Protein AF-A0A7S2PDR5-F1 (afdb_monomer)

Structure (mmCIF, N/CA/C/O backbone):
data_AF-A0A7S2PDR5-F1
#
_entry.id   AF-A0A7S2PDR5-F1
#
loop_
_atom_site.group_PDB
_atom_site.id
_atom_site.type_symbol
_atom_site.label_atom_id
_atom_site.label_alt_id
_atom_site.label_comp_id
_atom_site.label_asym_id
_atom_site.label_entity_id
_atom_site.label_seq_id
_atom_site.pdbx_PDB_ins_code
_atom_site.Cartn_x
_atom_site.Cartn_y
_atom_site.Cartn_z
_atom_site.occupancy
_atom_site.B_iso_or_equiv
_atom_site.auth_seq_id
_atom_site.auth_comp_id
_atom_site.auth_asym_id
_atom_site.auth_atom_id
_atom_site.pdbx_PDB_model_num
ATOM 1 N N . MET A 1 1 ? -15.626 13.947 87.313 1.00 36.16 1 MET A N 1
ATOM 2 C CA . MET A 1 1 ? -14.599 14.107 86.261 1.00 36.16 1 MET A CA 1
ATOM 3 C C . MET A 1 1 ? -15.346 14.312 84.949 1.00 36.16 1 MET A C 1
ATOM 5 O O . MET A 1 1 ? -16.002 13.367 84.551 1.00 36.16 1 MET A O 1
ATOM 9 N N . GLY A 1 2 ? -15.453 15.450 84.263 1.00 37.81 2 GLY A N 1
ATOM 10 C CA . GLY A 1 2 ? -15.081 16.878 84.351 1.00 37.81 2 GLY A CA 1
ATOM 11 C C . GLY A 1 2 ? -15.895 17.546 83.204 1.00 37.81 2 GLY A C 1
ATOM 12 O O . GLY A 1 2 ? -16.016 16.919 82.158 1.00 37.81 2 GLY A O 1
ATOM 13 N N . TYR A 1 3 ? -16.760 18.555 83.413 1.00 26.39 3 TYR A N 1
ATOM 14 C CA . TYR A 1 3 ? -16.513 20.023 83.402 1.00 26.39 3 TYR A CA 1
ATOM 15 C C . TYR A 1 3 ? -15.563 20.442 82.250 1.00 26.39 3 TYR A C 1
ATOM 17 O O . TYR A 1 3 ? -14.488 19.867 82.165 1.00 26.39 3 TYR A O 1
ATOM 25 N N . GLU A 1 4 ? -15.854 21.336 81.290 1.00 32.03 4 GLU A N 1
ATOM 26 C CA . GLU A 1 4 ? -16.572 22.634 81.240 1.00 32.03 4 GLU A CA 1
ATOM 27 C C . GLU A 1 4 ? -17.119 22.894 79.802 1.00 32.03 4 GLU A C 1
ATOM 29 O O . GLU A 1 4 ? -16.580 22.356 78.842 1.00 32.03 4 GLU A O 1
ATOM 34 N N . MET A 1 5 ? -18.274 23.531 79.543 1.00 35.72 5 MET A N 1
ATOM 35 C CA . MET A 1 5 ? -18.656 24.957 79.673 1.00 35.72 5 MET A CA 1
ATOM 36 C C . MET A 1 5 ? -17.807 25.948 78.847 1.00 35.72 5 MET A C 1
ATOM 38 O O . MET A 1 5 ? -16.691 26.287 79.211 1.00 35.72 5 MET A O 1
ATOM 42 N N . GLY A 1 6 ? -18.410 26.500 77.787 1.00 31.53 6 GLY A N 1
ATOM 43 C CA . GLY A 1 6 ? -17.911 27.661 77.043 1.00 31.53 6 GLY A CA 1
ATOM 44 C C . GLY A 1 6 ? -19.052 28.333 76.277 1.00 31.53 6 GLY A C 1
ATOM 45 O O . GLY A 1 6 ? -19.484 27.854 75.236 1.00 31.53 6 GLY A O 1
ATOM 46 N N . ARG A 1 7 ? -19.595 29.402 76.862 1.00 32.47 7 ARG A N 1
ATOM 47 C CA . ARG A 1 7 ? -20.803 30.139 76.468 1.00 32.47 7 ARG A CA 1
ATOM 48 C C . ARG A 1 7 ? -20.444 31.403 75.659 1.00 32.47 7 ARG A C 1
ATOM 50 O O . ARG A 1 7 ? -19.487 32.073 76.014 1.00 32.47 7 ARG A O 1
ATOM 57 N N . VAL A 1 8 ? -21.358 31.779 74.751 1.00 33.91 8 VAL A N 1
ATOM 58 C CA . VAL A 1 8 ? -21.828 33.157 74.437 1.00 33.91 8 VAL A CA 1
ATOM 59 C C . VAL A 1 8 ? -20.951 34.096 73.589 1.00 33.91 8 VAL A C 1
ATOM 61 O O . VAL A 1 8 ? -19.834 34.420 73.959 1.00 33.91 8 VAL A O 1
ATOM 64 N N . CYS A 1 9 ? -21.574 34.616 72.516 1.00 29.88 9 CYS A N 1
ATOM 65 C CA . CYS A 1 9 ? -21.629 36.009 71.997 1.00 29.88 9 CYS A CA 1
ATOM 66 C C . CYS A 1 9 ? -21.768 35.906 70.470 1.00 29.88 9 CYS A C 1
ATOM 68 O O . CYS A 1 9 ? -20.995 35.197 69.848 1.00 29.88 9 CYS A O 1
ATOM 70 N N . GLY A 1 10 ? -22.707 36.502 69.745 1.00 29.92 10 GLY A N 1
ATOM 71 C CA . GLY A 1 10 ? -23.500 37.715 69.902 1.00 29.92 10 GLY A CA 1
ATOM 72 C C . GLY A 1 10 ? -23.780 38.177 68.461 1.00 29.92 10 GLY A C 1
ATOM 73 O O . GLY A 1 10 ? -22.858 38.221 67.652 1.00 29.92 10 GLY A O 1
ATOM 74 N N . GLN A 1 11 ? -25.034 38.444 68.093 1.00 37.34 11 GLN A N 1
ATOM 75 C CA . GLN A 1 11 ? -25.319 39.164 66.843 1.00 37.34 11 GLN A CA 1
ATOM 76 C C . GLN A 1 11 ? -24.932 40.640 67.010 1.00 37.34 11 GLN A C 1
ATOM 78 O O . GLN A 1 11 ? -25.021 41.171 68.120 1.00 37.34 11 GLN A O 1
ATOM 83 N N . PRO A 1 12 ? -24.629 41.335 65.903 1.00 36.34 12 PRO A N 1
ATOM 84 C CA . PRO A 1 12 ? -25.481 42.482 65.620 1.00 36.34 12 PRO A CA 1
ATOM 85 C C . PRO A 1 12 ? -25.908 42.618 64.151 1.00 36.34 12 PRO A C 1
ATOM 87 O O . PRO A 1 12 ? -25.221 42.241 63.207 1.00 36.34 12 PRO A O 1
ATOM 90 N N . TYR A 1 13 ? -27.097 43.206 64.042 1.00 27.83 13 TYR A N 1
ATOM 91 C CA . TYR A 1 13 ? -27.713 43.896 62.915 1.00 27.83 13 TYR A CA 1
ATOM 92 C C . TYR A 1 13 ? -26.760 44.856 62.180 1.00 27.83 13 TYR A C 1
ATOM 94 O O . TYR A 1 13 ? -25.979 45.534 62.841 1.00 27.83 13 TYR A O 1
ATOM 102 N N . ALA A 1 14 ? -26.949 45.035 60.864 1.00 31.34 14 ALA A N 1
ATOM 103 C CA . ALA A 1 14 ? -27.416 46.305 60.270 1.00 31.34 14 ALA A CA 1
ATOM 104 C C . ALA A 1 14 ? -27.169 46.387 58.745 1.00 31.34 14 ALA A C 1
ATOM 106 O O . ALA A 1 14 ? -26.034 46.308 58.299 1.00 31.34 14 ALA A O 1
ATOM 107 N N . ASN A 1 15 ? -28.271 46.607 58.009 1.00 28.03 15 ASN A N 1
ATOM 108 C CA . ASN A 1 15 ? -28.496 47.589 56.928 1.00 28.03 15 ASN A CA 1
ATOM 109 C C . ASN A 1 15 ? -27.482 47.665 55.762 1.00 28.03 15 ASN A C 1
ATOM 111 O O . ASN A 1 15 ? -26.307 47.925 55.952 1.00 28.03 15 ASN A O 1
ATOM 115 N N . GLN A 1 16 ? -27.917 47.525 54.507 1.00 30.73 16 GLN A N 1
ATOM 116 C CA . GLN A 1 16 ? -28.647 48.599 53.826 1.00 30.73 16 GLN A CA 1
ATOM 117 C C . GLN A 1 16 ? -29.625 48.064 52.762 1.00 30.73 16 GLN A C 1
ATOM 119 O O . GLN A 1 16 ? -29.315 47.162 51.989 1.00 30.73 16 GLN A O 1
ATOM 124 N N . LYS A 1 17 ? -30.810 48.672 52.754 1.00 28.00 17 LYS A N 1
ATOM 125 C CA . LYS A 1 17 ? -31.888 48.565 51.769 1.00 28.00 17 LYS A CA 1
ATOM 126 C C . LYS A 1 17 ? -31.485 49.065 50.374 1.00 28.00 17 LYS A C 1
ATOM 128 O O . LYS A 1 17 ? -30.607 49.910 50.264 1.00 28.00 17 LYS A O 1
ATOM 133 N N . GLU A 1 18 ? -32.282 48.630 49.395 1.00 34.12 18 GLU A N 1
ATOM 134 C CA . GLU A 1 18 ? -32.725 49.410 48.226 1.00 34.12 18 GLU A CA 1
ATOM 135 C C . GLU A 1 18 ? -31.626 49.995 47.329 1.00 34.12 18 GLU A C 1
ATOM 137 O O . GLU A 1 18 ? -31.124 51.091 47.558 1.00 34.12 18 GLU A O 1
ATOM 142 N N . GLN A 1 19 ? -31.384 49.325 46.201 1.00 30.94 19 GLN A N 1
ATOM 143 C CA . GLN A 1 19 ? -31.315 50.040 44.933 1.00 30.94 19 GLN A CA 1
ATOM 144 C C . GLN A 1 19 ? -31.904 49.171 43.826 1.00 30.94 19 GLN A C 1
ATOM 146 O O . GLN A 1 19 ? -31.362 48.137 43.437 1.00 30.94 19 GLN A O 1
ATOM 151 N N . ASP A 1 20 ? -33.082 49.605 43.400 1.00 26.58 20 ASP A N 1
ATOM 152 C CA . ASP A 1 20 ? -33.725 49.218 42.167 1.00 26.58 20 ASP A CA 1
ATOM 153 C C . ASP A 1 20 ? -32.814 49.450 40.957 1.00 26.58 20 ASP A C 1
ATOM 155 O O . ASP A 1 20 ? -32.010 50.381 40.921 1.00 26.58 20 ASP A O 1
ATOM 159 N N . ALA A 1 21 ? -33.124 48.661 39.932 1.00 32.19 21 ALA A N 1
ATOM 160 C CA . ALA A 1 21 ? -33.037 49.010 38.523 1.00 32.19 21 ALA A CA 1
ATOM 161 C C . ALA A 1 21 ? -31.670 48.970 37.819 1.00 32.19 21 ALA A C 1
ATOM 163 O O . ALA A 1 21 ? -30.622 49.371 38.307 1.00 32.19 21 ALA A O 1
ATOM 164 N N . GLU A 1 22 ? -31.794 48.554 36.559 1.00 31.27 22 GLU A N 1
ATOM 165 C CA . GLU A 1 22 ? -30.906 48.888 35.455 1.00 31.27 22 GLU A CA 1
ATOM 166 C C . GLU A 1 22 ? -29.563 48.146 35.366 1.00 31.27 22 GLU A C 1
ATOM 168 O O . GLU A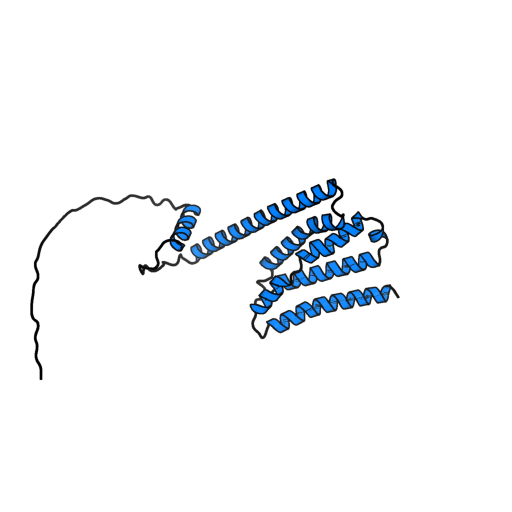 1 22 ? -28.501 48.654 35.704 1.00 31.27 22 GLU A O 1
ATOM 173 N N . ALA A 1 23 ? -29.599 46.956 34.763 1.00 30.73 23 ALA A N 1
ATOM 174 C CA . ALA A 1 23 ? -28.836 46.714 33.534 1.00 30.73 23 ALA A CA 1
ATOM 175 C C . ALA A 1 23 ? -29.153 45.314 33.003 1.00 30.73 23 ALA A C 1
ATOM 177 O O . ALA A 1 23 ? -28.460 44.339 33.281 1.00 30.73 23 ALA A O 1
ATOM 178 N N . ALA A 1 24 ? -30.188 45.216 32.171 1.00 37.78 24 ALA A N 1
ATOM 179 C CA . ALA A 1 24 ? -30.130 44.248 31.092 1.00 37.78 24 ALA A CA 1
ATOM 180 C C . ALA A 1 24 ? -28.989 44.673 30.151 1.00 37.78 24 ALA A C 1
ATOM 182 O O . ALA A 1 24 ? -29.081 45.757 29.572 1.00 37.78 24 ALA A O 1
ATOM 183 N N . PRO A 1 25 ? -27.953 43.855 29.897 1.00 36.72 25 PRO A N 1
ATOM 184 C CA . PRO A 1 25 ? -27.262 43.948 28.638 1.00 36.72 25 PRO A CA 1
ATOM 185 C C . PRO A 1 25 ? -28.077 43.131 27.641 1.00 36.72 25 PRO A C 1
ATOM 187 O O . PRO A 1 25 ? -28.050 41.899 27.603 1.00 36.72 25 PRO A O 1
ATOM 190 N N . LEU A 1 26 ? -28.823 43.870 26.827 1.00 36.75 26 LEU A N 1
ATOM 191 C CA . LEU A 1 26 ? -29.213 43.491 25.479 1.00 36.75 26 LEU A CA 1
ATOM 192 C C . LEU A 1 26 ? -27.960 43.042 24.708 1.00 36.75 26 LEU A C 1
ATOM 194 O O . LEU A 1 26 ? -27.339 43.825 23.998 1.00 36.75 26 LEU A O 1
ATOM 198 N N . VAL A 1 27 ? -27.580 41.773 24.827 1.00 36.22 27 VAL A N 1
ATOM 199 C CA . VAL A 1 27 ? -26.731 41.120 23.831 1.00 36.22 27 VAL A CA 1
ATOM 200 C C . VAL A 1 27 ? -27.667 40.264 23.004 1.00 36.22 27 VAL A C 1
ATOM 202 O O . VAL A 1 27 ? -28.215 39.266 23.469 1.00 36.22 27 VAL A O 1
ATOM 205 N N . GLY A 1 28 ? -27.945 40.752 21.796 1.00 33.44 28 GLY A N 1
ATOM 206 C CA . GLY A 1 28 ? -28.910 40.162 20.886 1.00 33.44 28 GLY A CA 1
ATOM 207 C C . GLY A 1 28 ? -28.707 38.659 20.716 1.00 33.44 28 GLY A C 1
ATOM 208 O O . GLY A 1 28 ? -27.587 38.149 20.753 1.00 33.44 28 GLY A O 1
ATOM 209 N N . LYS A 1 29 ? -29.814 37.955 20.458 1.00 37.12 29 LYS A N 1
ATOM 210 C CA . LYS A 1 29 ? -29.835 36.600 19.891 1.00 37.12 29 LYS A CA 1
ATOM 211 C C . LYS A 1 29 ? -29.217 36.607 18.484 1.00 37.12 29 LYS A C 1
ATOM 213 O O . LYS A 1 29 ? -29.874 36.274 17.502 1.00 37.12 29 LYS A O 1
ATOM 218 N N . ALA A 1 30 ? -27.954 36.986 18.352 1.00 41.28 30 ALA A N 1
ATOM 219 C CA . ALA A 1 30 ? -27.159 36.574 17.220 1.00 41.28 30 ALA A CA 1
ATOM 220 C C . ALA A 1 30 ? -26.881 35.093 17.450 1.00 41.28 30 ALA A C 1
ATOM 222 O O . ALA A 1 30 ? -26.236 34.729 18.431 1.00 41.28 30 ALA A O 1
ATOM 223 N N . ARG A 1 31 ? -27.411 34.227 16.578 1.00 42.59 31 ARG A N 1
ATOM 224 C CA . ARG A 1 31 ? -26.938 32.843 16.499 1.00 42.59 31 ARG A CA 1
ATOM 225 C C . ARG A 1 31 ? -25.418 32.935 16.332 1.00 42.59 31 ARG A C 1
ATOM 227 O O . ARG A 1 31 ? -24.986 33.462 15.306 1.00 42.59 31 ARG A O 1
ATOM 234 N N . PRO A 1 32 ? -24.608 32.516 17.315 1.00 43.88 32 PRO A N 1
ATOM 235 C CA . PRO A 1 32 ? -23.169 32.546 17.138 1.00 43.88 32 PRO A CA 1
ATOM 236 C C . PRO A 1 32 ? -22.841 31.673 15.926 1.00 43.88 32 PRO A C 1
ATOM 238 O O . PRO A 1 32 ? -23.363 30.564 15.790 1.00 43.88 32 PRO A O 1
ATOM 241 N N . ASN A 1 33 ? -22.022 32.192 15.013 1.00 51.31 33 ASN A N 1
ATOM 242 C CA . ASN A 1 33 ? -21.561 31.416 13.869 1.00 51.31 33 ASN A CA 1
ATOM 243 C C . ASN A 1 33 ? -20.849 30.149 14.368 1.00 51.31 33 ASN A C 1
ATOM 245 O O . ASN A 1 33 ? -20.253 30.159 15.446 1.00 51.31 33 ASN A O 1
ATOM 249 N N . LEU A 1 34 ? -20.884 29.063 13.583 1.00 51.53 34 LEU A N 1
ATOM 250 C CA . LEU A 1 34 ? -20.283 27.773 13.964 1.00 51.53 34 LEU A CA 1
ATOM 251 C C . LEU A 1 34 ? -18.840 27.916 14.476 1.00 51.53 34 LEU A C 1
ATOM 253 O O . LEU A 1 34 ? -18.479 27.271 15.455 1.00 51.53 34 LEU A O 1
ATOM 257 N N . ARG A 1 35 ? -18.055 28.827 13.883 1.00 45.88 35 ARG A N 1
ATOM 258 C CA . ARG A 1 35 ? -16.701 29.163 14.349 1.00 45.88 35 ARG A CA 1
ATOM 259 C C . ARG A 1 35 ? -16.665 29.689 15.780 1.00 45.88 35 ARG A C 1
ATOM 261 O O . ARG A 1 35 ? -15.796 29.305 16.546 1.00 45.88 35 ARG A O 1
ATOM 268 N N . THR A 1 36 ? -17.594 30.560 16.157 1.00 49.53 36 THR A N 1
ATOM 269 C CA . THR A 1 36 ? -17.630 31.167 17.492 1.00 49.53 36 THR A CA 1
ATOM 270 C C . THR A 1 36 ? -17.998 30.131 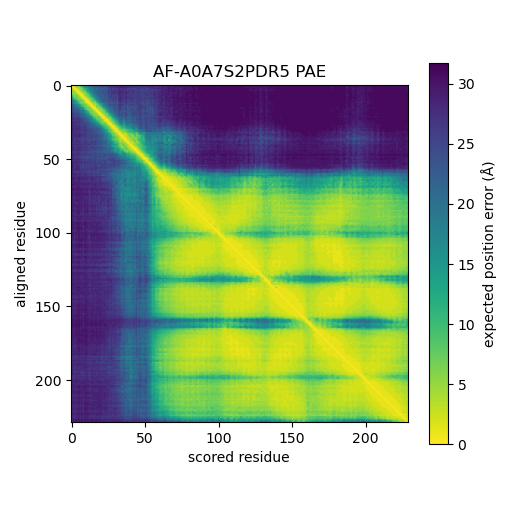18.554 1.00 49.53 36 THR A C 1
ATOM 272 O O . THR A 1 36 ? -17.408 30.128 19.628 1.00 49.53 36 THR A O 1
ATOM 275 N N . GLN A 1 37 ? -18.904 29.198 18.239 1.00 52.41 37 GLN A N 1
ATOM 276 C CA . GLN A 1 37 ? -19.218 28.066 19.121 1.00 52.41 37 GLN A CA 1
ATOM 277 C C . GLN A 1 37 ? -18.048 27.077 19.241 1.00 52.41 37 GLN A C 1
ATOM 279 O O . GLN A 1 37 ? -17.749 26.623 20.343 1.00 52.41 37 GLN A O 1
ATOM 284 N N . GLN A 1 38 ? -17.345 26.798 18.137 1.00 53.16 38 GLN A N 1
ATOM 285 C CA . GLN A 1 38 ? -16.126 25.980 18.134 1.00 53.16 38 GLN A CA 1
ATOM 286 C C . GLN A 1 38 ? -15.026 26.588 19.018 1.00 53.16 38 GLN A C 1
ATOM 288 O O . GLN A 1 38 ? -14.424 25.878 19.817 1.00 53.16 38 GLN A O 1
ATOM 293 N N . THR A 1 39 ? -14.793 27.901 18.932 1.00 44.50 39 THR A N 1
ATOM 294 C CA . THR A 1 39 ? -13.748 28.575 19.719 1.00 44.50 39 THR A CA 1
ATOM 295 C C . THR A 1 39 ? -14.077 28.630 21.212 1.00 44.50 39 THR A C 1
ATOM 297 O O . THR A 1 39 ? -13.176 28.471 22.031 1.00 44.50 39 THR A O 1
ATOM 300 N N . VAL A 1 40 ? -15.345 28.832 21.588 1.00 51.50 40 VAL A N 1
ATOM 301 C CA . VAL A 1 40 ? -15.753 28.912 23.004 1.00 51.50 40 VAL A CA 1
ATOM 302 C C . VAL A 1 40 ? -15.631 27.555 23.705 1.00 51.50 40 VAL A C 1
ATOM 304 O O . VAL A 1 40 ? -15.170 27.519 24.845 1.00 51.50 40 VAL A O 1
ATOM 307 N N . LEU A 1 41 ? -15.957 26.449 23.023 1.00 50.75 41 LEU A N 1
ATOM 308 C CA . LEU A 1 41 ? -15.836 25.096 23.583 1.00 50.75 41 LEU A CA 1
ATOM 309 C C . LEU A 1 41 ? -14.367 24.657 23.739 1.00 50.75 41 LEU A C 1
ATOM 311 O O . LEU A 1 41 ? -13.996 24.052 24.738 1.00 50.75 41 LEU A O 1
ATOM 315 N N . VAL A 1 42 ? -13.503 25.001 22.776 1.00 50.09 42 VAL A N 1
ATOM 316 C CA . VAL A 1 42 ? -12.067 24.676 22.862 1.00 50.09 42 VAL A CA 1
ATOM 317 C C . VAL A 1 42 ? -11.383 25.467 23.980 1.00 50.09 42 VAL A C 1
ATOM 319 O O . VAL A 1 42 ? -10.541 24.911 24.674 1.00 50.09 42 VAL A O 1
ATOM 322 N N . ARG A 1 43 ? -11.768 26.733 24.207 1.00 40.94 43 ARG A N 1
ATOM 323 C CA . ARG A 1 43 ? -11.221 27.554 25.305 1.00 40.94 43 ARG A CA 1
ATOM 324 C C . ARG A 1 43 ? -11.658 27.085 26.693 1.00 40.94 43 ARG A C 1
ATOM 326 O O . ARG A 1 43 ? -10.901 27.229 27.643 1.00 40.94 43 ARG A O 1
ATOM 333 N N . THR A 1 44 ? -12.856 26.517 26.820 1.00 43.16 44 THR A N 1
ATOM 334 C CA . THR A 1 44 ? -13.345 25.992 28.107 1.00 43.16 44 THR A CA 1
ATOM 335 C C . THR A 1 4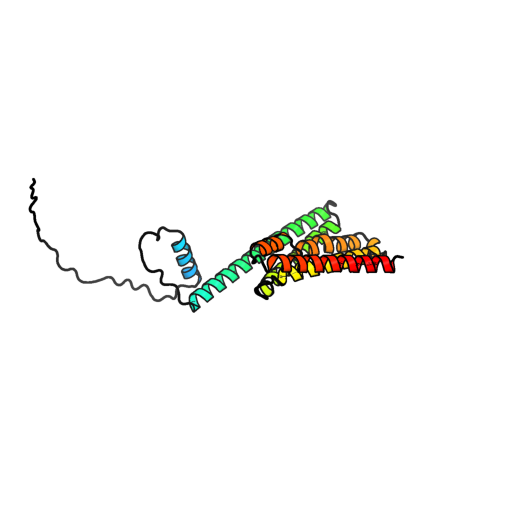4 ? -12.679 24.678 28.510 1.00 43.16 44 THR A C 1
ATOM 337 O O . THR A 1 44 ? -12.657 24.368 29.695 1.00 43.16 44 THR A O 1
ATOM 340 N N . MET A 1 45 ? -12.081 23.940 27.567 1.00 45.97 45 MET A N 1
ATOM 341 C CA . MET A 1 45 ? -11.284 22.748 27.884 1.00 45.97 45 MET A CA 1
ATOM 342 C C . MET A 1 45 ? -9.870 23.067 28.398 1.00 45.97 45 MET A C 1
ATOM 344 O O . MET A 1 45 ? -9.247 22.191 28.993 1.00 45.97 45 MET A O 1
ATOM 348 N N . THR A 1 46 ? -9.348 24.282 28.182 1.00 42.38 46 THR A N 1
ATOM 349 C CA . THR A 1 46 ? -7.966 24.651 28.552 1.00 42.38 46 THR A CA 1
ATOM 350 C C . THR A 1 46 ? -7.841 25.577 29.761 1.00 42.38 46 THR A C 1
ATOM 352 O O . THR A 1 46 ? -6.782 25.570 30.381 1.00 42.38 46 THR A O 1
ATOM 355 N N . ASP A 1 47 ? -8.884 26.321 30.144 1.00 37.44 47 ASP A N 1
ATOM 356 C CA . ASP A 1 47 ? -8.834 27.242 31.289 1.00 37.44 47 ASP A CA 1
ATOM 357 C C . ASP A 1 47 ? -9.720 26.773 32.461 1.00 37.44 47 ASP A C 1
ATOM 359 O O . ASP A 1 47 ? -10.946 26.828 32.406 1.00 37.44 47 ASP A O 1
ATOM 363 N N . CYS A 1 48 ? -9.063 26.329 33.539 1.00 42.81 48 CYS A N 1
ATOM 364 C CA . CYS A 1 48 ? -9.425 26.496 34.958 1.00 42.81 48 CYS A CA 1
ATOM 365 C C . CYS A 1 48 ? -10.874 26.261 35.449 1.00 42.81 48 CYS A C 1
ATOM 367 O O . CYS A 1 48 ? -11.207 26.706 36.546 1.00 42.81 48 CYS A O 1
ATOM 369 N N . ASN A 1 49 ? -11.728 25.523 34.740 1.00 45.41 49 ASN A N 1
ATOM 370 C CA . ASN A 1 49 ? -13.112 25.272 35.181 1.00 45.41 49 ASN A CA 1
ATOM 371 C C . ASN A 1 49 ? -13.309 24.031 36.075 1.00 45.41 49 ASN A C 1
ATOM 373 O O . ASN A 1 49 ? -14.439 23.691 36.413 1.00 45.41 49 ASN A O 1
ATOM 377 N N . TYR A 1 50 ? -12.236 23.384 36.539 1.00 42.81 50 TYR A N 1
ATOM 378 C CA . TYR A 1 50 ? -12.324 22.173 37.372 1.00 42.81 50 TYR A CA 1
ATOM 379 C C . TYR A 1 50 ? -12.825 22.388 38.819 1.00 42.81 50 TYR A C 1
ATOM 381 O O . TYR A 1 50 ? -12.984 21.410 39.543 1.00 42.81 50 TYR A O 1
ATOM 389 N N . MET A 1 51 ? -13.079 23.627 39.267 1.00 43.56 51 MET A N 1
ATOM 390 C CA . MET A 1 51 ? -13.349 23.923 40.689 1.00 43.56 51 MET A CA 1
ATOM 391 C C . MET A 1 51 ? -14.750 24.465 41.012 1.00 43.56 51 MET A C 1
ATOM 393 O O . MET A 1 51 ? -15.010 24.777 42.171 1.00 43.56 51 MET A O 1
ATOM 397 N N . HIS A 1 52 ? -15.673 24.581 40.055 1.00 44.25 52 HIS A N 1
ATOM 398 C CA . HIS A 1 52 ? -17.081 24.887 40.348 1.00 44.25 52 HIS A CA 1
ATOM 399 C C . HIS A 1 52 ? -17.971 23.851 39.665 1.00 44.25 52 HIS A C 1
ATOM 401 O O . HIS A 1 52 ? -17.972 23.746 38.443 1.00 44.25 52 HIS A O 1
ATOM 407 N N . GLY A 1 53 ? -18.711 23.082 40.471 1.00 42.28 53 GLY A N 1
ATOM 408 C CA . GLY A 1 53 ? -19.625 22.016 40.051 1.00 42.28 53 GLY A CA 1
ATOM 409 C C . GLY A 1 53 ? -20.858 22.517 39.297 1.00 42.28 53 GLY A C 1
ATOM 410 O O . GLY A 1 53 ? -21.987 22.270 39.711 1.00 42.28 53 GLY A O 1
ATOM 411 N N . ASN A 1 54 ? -20.647 23.209 38.183 1.00 42.25 54 ASN A N 1
ATOM 412 C CA . ASN A 1 54 ? -21.689 23.497 37.218 1.00 42.25 54 ASN A CA 1
ATOM 413 C C . ASN A 1 54 ? -21.861 22.246 36.361 1.00 42.25 54 ASN A C 1
ATOM 415 O O . ASN A 1 54 ? -20.926 21.837 35.677 1.00 42.25 54 ASN A O 1
ATOM 419 N N . GLN A 1 55 ? -23.042 21.628 36.433 1.00 47.31 55 GLN A N 1
ATOM 420 C CA . GLN A 1 55 ? -23.420 20.538 35.540 1.00 47.31 55 GLN A CA 1
ATOM 421 C C . GLN A 1 55 ? -23.109 20.946 34.099 1.00 47.31 55 GLN A C 1
ATOM 423 O O . GLN A 1 55 ? -23.683 21.903 33.578 1.00 47.31 55 GLN A O 1
ATOM 428 N N . GLU A 1 56 ? -22.182 20.223 33.478 1.00 51.81 56 GLU A N 1
ATOM 429 C CA . GLU A 1 56 ? -21.917 20.301 32.052 1.00 51.81 56 GLU A CA 1
ATOM 430 C C . GLU A 1 56 ? -23.221 19.904 31.360 1.00 51.81 56 GLU A C 1
ATOM 432 O O . GLU A 1 56 ? -23.628 18.742 31.372 1.00 51.81 56 GLU A O 1
ATOM 437 N N . LEU A 1 57 ? -23.971 20.904 30.889 1.00 58.41 57 LEU A N 1
ATOM 438 C CA . LEU A 1 57 ? -25.206 20.680 30.159 1.00 58.41 57 LEU A CA 1
ATOM 439 C C . LEU A 1 57 ? -24.800 20.063 28.821 1.00 58.41 57 LEU A C 1
ATOM 441 O O . LEU A 1 57 ? -24.528 20.783 27.859 1.00 58.41 57 LEU A O 1
ATOM 445 N N . ASP A 1 58 ? -24.694 18.733 28.806 1.00 60.97 58 ASP A N 1
ATOM 446 C CA . ASP A 1 58 ? -24.337 17.955 27.630 1.00 60.97 58 ASP A CA 1
ATOM 447 C C . ASP A 1 58 ? -25.187 18.454 26.451 1.00 60.97 58 ASP A C 1
ATOM 449 O O . ASP A 1 58 ? -26.426 18.437 26.523 1.00 60.97 58 ASP A O 1
ATOM 453 N N . PRO A 1 59 ? -24.565 18.960 25.369 1.00 67.94 59 PRO A N 1
ATOM 454 C CA . PRO A 1 59 ? -25.314 19.499 24.253 1.00 67.94 59 PRO A CA 1
ATOM 455 C C . PRO A 1 59 ? -26.227 18.403 23.693 1.00 67.94 59 PRO A C 1
ATOM 457 O O . PRO A 1 59 ? -25.818 17.238 23.615 1.00 67.94 59 PRO A O 1
ATOM 460 N N . PRO A 1 60 ? -27.453 18.746 23.254 1.00 77.06 60 PRO A N 1
ATOM 461 C CA . PRO A 1 60 ? -28.405 17.756 22.773 1.00 77.06 60 PRO A CA 1
ATOM 462 C C . PRO A 1 60 ? -27.763 16.861 21.696 1.00 77.06 60 PRO A C 1
ATOM 464 O O . PRO A 1 60 ? -26.949 17.338 20.896 1.00 77.06 60 PRO A O 1
ATOM 467 N N . PRO A 1 61 ? -28.119 15.564 21.622 1.00 77.50 61 PRO A N 1
ATOM 468 C CA . PRO A 1 61 ? -27.399 14.565 20.822 1.00 77.50 61 PRO A CA 1
ATOM 469 C C . PRO A 1 61 ? -27.344 14.884 19.318 1.00 77.50 61 PRO A C 1
ATOM 471 O O . PRO A 1 61 ? -26.484 14.364 18.603 1.00 77.50 61 PRO A O 1
ATOM 474 N N . SER A 1 62 ? -28.241 15.741 18.824 1.00 79.06 62 SER A N 1
ATOM 475 C CA . SER A 1 62 ? -28.228 16.285 17.461 1.00 79.06 62 SER A CA 1
ATOM 476 C C . SER A 1 62 ? -27.130 17.335 17.246 1.00 79.06 62 SER A C 1
ATOM 478 O O . SER A 1 62 ? -26.486 17.339 16.198 1.00 79.06 62 SER A O 1
ATOM 480 N N . VAL A 1 63 ? -26.876 18.190 18.238 1.00 79.19 63 VAL A N 1
ATOM 481 C CA . VAL A 1 63 ? -25.811 19.203 18.228 1.00 79.19 63 VAL A CA 1
ATOM 482 C C . VAL A 1 63 ? -24.454 18.533 18.426 1.00 79.19 63 VAL A C 1
ATOM 484 O O . VAL A 1 63 ? -23.545 18.788 17.639 1.00 79.19 63 VAL A O 1
ATOM 487 N N . ARG A 1 64 ? -24.339 17.585 19.368 1.00 78.56 64 ARG A N 1
ATOM 488 C CA . ARG A 1 64 ? -23.117 16.786 19.571 1.00 78.56 64 ARG A CA 1
ATOM 489 C C . ARG A 1 64 ? -22.702 16.033 18.304 1.00 78.56 64 ARG A C 1
ATOM 491 O O . ARG A 1 64 ? -21.543 16.104 17.911 1.00 78.56 64 ARG A O 1
ATOM 498 N N . ARG A 1 65 ? -23.640 15.371 17.610 1.00 81.06 65 ARG A N 1
ATOM 499 C CA . ARG A 1 65 ? -23.349 14.681 16.337 1.00 81.06 65 ARG A CA 1
ATOM 500 C C . ARG A 1 65 ? -22.864 15.624 15.240 1.00 81.06 65 ARG A C 1
ATOM 502 O O . ARG A 1 65 ? -21.931 15.274 14.529 1.00 81.06 65 ARG A O 1
ATOM 509 N N . ARG A 1 66 ? -23.462 16.811 15.108 1.00 80.94 66 ARG A N 1
ATOM 510 C CA . ARG A 1 66 ? -23.042 17.811 14.110 1.00 80.94 66 ARG A CA 1
ATOM 511 C C . ARG A 1 66 ? -21.667 18.399 14.423 1.00 80.94 66 ARG A C 1
ATOM 513 O O . ARG A 1 66 ? -20.873 18.578 13.508 1.00 80.94 66 ARG A O 1
ATOM 520 N N . LEU A 1 67 ? -21.377 18.651 15.700 1.00 76.38 67 LEU A N 1
ATOM 521 C CA . LEU A 1 67 ? -20.060 19.106 16.148 1.00 76.38 67 LEU A CA 1
ATOM 522 C C . LEU A 1 67 ? -18.987 18.046 15.877 1.00 76.38 67 LEU A C 1
ATOM 524 O O . LEU A 1 67 ? -17.975 18.362 15.261 1.00 76.38 67 LEU A O 1
ATOM 528 N N . LEU A 1 68 ? -19.236 16.788 16.256 1.00 79.06 68 LEU A N 1
ATOM 529 C CA . LEU A 1 68 ? -18.318 15.678 15.986 1.00 79.06 68 LEU A CA 1
ATOM 530 C C . LEU A 1 68 ? -18.110 15.463 14.483 1.00 79.06 68 LEU A C 1
ATOM 532 O O . LEU A 1 68 ? -16.972 15.315 14.054 1.00 79.06 68 LEU A O 1
ATOM 536 N N . ALA A 1 69 ? -19.176 15.509 13.677 1.00 80.50 69 ALA A N 1
ATOM 537 C CA . ALA A 1 69 ? -19.074 15.384 12.224 1.00 80.50 69 ALA A CA 1
ATOM 538 C C . ALA A 1 69 ? -18.200 16.491 11.614 1.00 80.50 69 ALA A C 1
ATOM 540 O O . ALA A 1 69 ? -17.301 16.190 10.836 1.00 80.50 69 ALA A O 1
ATOM 541 N N . GLY A 1 70 ? -18.395 17.749 12.026 1.00 79.94 70 GLY A N 1
ATOM 542 C CA . GLY A 1 70 ? -17.580 18.867 11.543 1.00 79.94 70 GLY A CA 1
ATOM 543 C C . GLY A 1 70 ? -16.120 18.806 12.003 1.00 79.94 70 GLY A C 1
ATOM 544 O O . GLY A 1 70 ? -15.220 19.172 11.252 1.00 79.94 70 GLY A O 1
ATOM 545 N N . VAL A 1 71 ? -15.852 18.319 13.220 1.00 82.00 71 VAL A N 1
ATOM 546 C CA . VAL A 1 71 ? -14.476 18.097 13.700 1.00 82.00 71 VAL A CA 1
ATOM 547 C C . VAL A 1 71 ? -13.793 16.991 12.896 1.00 82.00 71 VAL A C 1
ATOM 549 O O . VAL A 1 71 ? -12.665 17.183 12.452 1.00 82.00 71 VAL A O 1
ATOM 552 N N . VAL A 1 72 ? -14.475 15.866 12.660 1.00 82.50 72 VAL A N 1
ATOM 553 C CA . VAL A 1 72 ? -13.948 14.758 11.848 1.00 82.50 72 VAL A CA 1
ATOM 554 C C . VAL A 1 72 ? -13.668 15.216 10.419 1.00 82.50 72 VAL A C 1
ATOM 556 O O . VAL A 1 72 ? -12.583 14.957 9.908 1.00 82.50 72 VAL A O 1
ATOM 559 N N . GLU A 1 73 ? -14.590 15.950 9.797 1.00 87.44 73 GLU A N 1
ATOM 560 C CA . GLU A 1 73 ? -14.407 16.493 8.449 1.00 87.44 73 GLU A CA 1
ATOM 561 C C . GLU A 1 73 ? -13.181 17.413 8.373 1.00 87.44 73 GLU A C 1
ATOM 563 O O . GLU A 1 73 ? -12.321 17.224 7.513 1.00 87.44 73 GLU A O 1
ATOM 568 N N . ASN A 1 74 ? -13.024 18.333 9.330 1.00 86.12 74 ASN A N 1
ATOM 569 C CA . ASN A 1 74 ? -11.855 19.211 9.392 1.00 86.12 74 ASN A CA 1
ATOM 570 C C . ASN A 1 74 ? -10.545 18.429 9.569 1.00 86.12 74 ASN A C 1
ATOM 572 O O . ASN A 1 74 ? -9.552 18.745 8.917 1.00 86.12 74 ASN A O 1
ATOM 576 N N . ILE A 1 75 ? -10.528 17.399 10.420 1.00 86.88 75 ILE A N 1
ATOM 577 C CA . ILE A 1 75 ? -9.343 16.555 10.628 1.00 86.88 75 ILE A CA 1
ATOM 578 C C . ILE A 1 75 ? -8.967 15.827 9.331 1.00 86.88 75 ILE A C 1
ATOM 580 O O . ILE A 1 75 ? -7.797 15.833 8.950 1.00 86.88 75 ILE A O 1
ATOM 584 N N . VAL A 1 76 ? -9.945 15.244 8.631 1.00 88.06 76 VAL A N 1
ATOM 585 C CA . VAL A 1 76 ? -9.725 14.544 7.356 1.00 88.06 76 VAL A CA 1
ATOM 586 C C . VAL A 1 76 ? -9.171 15.503 6.300 1.00 88.06 76 VAL A C 1
ATOM 588 O O . VAL A 1 76 ? -8.176 15.189 5.649 1.00 88.06 76 VAL A O 1
ATOM 591 N N . VAL A 1 77 ? -9.754 16.697 6.164 1.00 88.69 77 VAL A N 1
ATOM 592 C CA . VAL A 1 77 ? -9.289 17.709 5.201 1.00 88.69 77 VAL A CA 1
ATOM 593 C C . VAL A 1 77 ? -7.848 18.133 5.492 1.00 88.69 77 VAL A C 1
ATOM 595 O O . VAL A 1 77 ? -7.034 18.199 4.571 1.00 88.69 77 VAL A O 1
ATOM 598 N N . MET A 1 78 ? -7.496 18.361 6.761 1.00 88.88 78 MET A N 1
ATOM 599 C CA . MET A 1 78 ? -6.130 18.732 7.149 1.00 88.88 78 MET A CA 1
ATOM 600 C C . MET A 1 78 ? -5.122 17.609 6.869 1.00 88.88 78 MET A C 1
ATOM 602 O O . MET A 1 78 ? -4.025 17.881 6.382 1.00 88.88 78 MET A O 1
ATOM 606 N N . GLN A 1 79 ? -5.493 16.349 7.115 1.00 90.25 79 GLN A N 1
ATOM 607 C CA . GLN A 1 79 ? -4.653 15.188 6.794 1.00 90.25 79 GLN A CA 1
ATOM 608 C C . GLN A 1 79 ? -4.410 15.062 5.286 1.00 90.25 79 GLN A C 1
ATOM 610 O O . GLN A 1 79 ? -3.268 14.872 4.867 1.00 90.25 79 GLN A O 1
ATOM 615 N N . LEU A 1 80 ? -5.456 15.211 4.467 1.00 91.62 80 LEU A N 1
ATOM 616 C CA . LEU A 1 80 ? -5.345 15.152 3.008 1.00 91.62 80 LEU A CA 1
ATOM 617 C C . LEU A 1 80 ? -4.508 16.310 2.450 1.00 91.62 80 LEU A C 1
ATOM 619 O O . LEU A 1 80 ? -3.689 16.093 1.558 1.00 91.62 80 LEU A O 1
ATOM 623 N N . ALA A 1 81 ? -4.658 17.519 2.998 1.00 92.38 81 ALA A N 1
ATOM 624 C CA . ALA A 1 81 ? -3.859 18.676 2.603 1.00 92.38 81 ALA A CA 1
ATOM 625 C C . ALA A 1 81 ? -2.369 18.486 2.937 1.00 92.38 81 ALA A C 1
ATOM 627 O O . ALA A 1 81 ? -1.513 18.700 2.078 1.00 92.38 81 ALA A O 1
ATOM 628 N N . ALA A 1 82 ? -2.051 18.030 4.154 1.00 93.31 82 ALA A N 1
ATOM 629 C CA . ALA A 1 82 ? -0.676 17.733 4.557 1.00 93.31 82 ALA A CA 1
ATOM 630 C C . ALA A 1 82 ? -0.063 16.622 3.691 1.00 93.31 82 ALA A C 1
ATOM 632 O O . ALA A 1 82 ? 1.068 16.740 3.223 1.00 93.31 82 ALA A O 1
ATOM 633 N N . PHE A 1 83 ? -0.835 15.572 3.413 1.00 93.50 83 PHE A N 1
ATOM 634 C CA . PHE A 1 83 ? -0.419 14.486 2.539 1.00 93.50 83 PHE A CA 1
ATOM 635 C C . PHE A 1 83 ? -0.117 14.967 1.114 1.00 93.50 83 PHE A C 1
ATOM 637 O O . PHE A 1 83 ? 0.925 14.611 0.560 1.00 93.50 83 PHE A O 1
ATOM 644 N N . ALA A 1 84 ? -0.978 15.807 0.533 1.00 93.12 84 ALA A N 1
ATOM 645 C CA . ALA A 1 84 ? -0.773 16.393 -0.791 1.00 93.12 84 ALA A CA 1
ATOM 646 C C . ALA A 1 84 ? 0.482 17.283 -0.834 1.00 93.12 84 ALA A C 1
ATOM 648 O O . ALA A 1 84 ? 1.276 17.199 -1.771 1.00 93.12 84 ALA A O 1
ATOM 649 N N . LEU A 1 85 ? 0.714 18.091 0.203 1.00 95.44 85 LEU A N 1
ATOM 650 C CA . LEU A 1 85 ? 1.912 18.926 0.302 1.00 95.44 85 LEU A CA 1
ATOM 651 C C . LEU A 1 85 ? 3.196 18.086 0.409 1.00 95.44 85 LEU A C 1
ATOM 653 O O . LEU A 1 85 ? 4.169 18.343 -0.295 1.00 95.44 85 LEU A O 1
ATOM 657 N N . CYS A 1 86 ? 3.207 17.051 1.250 1.00 94.81 86 CYS A N 1
ATOM 658 C CA . CYS A 1 86 ? 4.372 16.177 1.385 1.00 94.81 86 CYS A CA 1
ATOM 659 C C . CYS A 1 86 ? 4.643 15.385 0.101 1.00 94.81 86 CYS A C 1
ATOM 661 O O . CYS A 1 86 ? 5.784 15.312 -0.348 1.00 94.81 86 CYS A O 1
ATOM 663 N N . SER A 1 87 ? 3.609 14.813 -0.516 1.00 93.44 87 SER A N 1
ATOM 664 C CA . SER A 1 87 ? 3.762 14.033 -1.750 1.00 93.44 87 SER A CA 1
ATOM 665 C C . SER A 1 87 ? 4.234 14.894 -2.925 1.00 93.44 87 SER A C 1
ATOM 667 O O . SER A 1 87 ? 5.136 14.477 -3.656 1.00 93.44 87 SER A O 1
ATOM 669 N N . THR A 1 88 ? 3.725 16.121 -3.069 1.00 92.69 88 THR A N 1
ATOM 670 C CA . THR A 1 88 ? 4.231 17.077 -4.071 1.00 92.69 88 THR A CA 1
ATOM 671 C C . THR A 1 88 ? 5.685 17.467 -3.810 1.00 92.69 88 THR A C 1
ATOM 673 O O . THR A 1 88 ? 6.496 17.405 -4.733 1.00 92.69 88 THR A O 1
ATOM 676 N N . ALA A 1 89 ? 6.057 17.775 -2.565 1.00 95.25 89 ALA A N 1
ATOM 677 C CA . ALA A 1 89 ? 7.436 18.110 -2.206 1.00 95.25 89 ALA A CA 1
ATOM 678 C C . ALA A 1 89 ? 8.423 16.968 -2.512 1.00 95.25 89 ALA A C 1
ATOM 680 O O . ALA A 1 89 ? 9.471 17.200 -3.116 1.00 95.25 89 ALA A O 1
ATOM 681 N N . VAL A 1 90 ? 8.082 15.724 -2.153 1.00 93.94 90 VAL A N 1
ATOM 682 C CA . VAL A 1 90 ? 8.937 14.553 -2.421 1.00 93.94 90 VAL A CA 1
ATOM 683 C C . VAL A 1 90 ? 9.044 14.284 -3.925 1.00 93.94 90 VAL A C 1
ATOM 685 O O . VAL A 1 90 ? 10.135 13.995 -4.414 1.00 93.94 90 VAL A O 1
ATOM 688 N N . THR A 1 91 ? 7.953 14.441 -4.681 1.00 91.81 91 THR A N 1
ATOM 689 C CA . THR A 1 91 ? 7.964 14.257 -6.143 1.00 91.81 91 THR A CA 1
ATOM 690 C C . THR A 1 91 ? 8.838 15.304 -6.836 1.00 91.81 91 THR A C 1
ATOM 692 O O . THR A 1 91 ? 9.629 14.954 -7.710 1.00 91.81 91 THR A O 1
ATOM 695 N N . LEU A 1 92 ? 8.770 16.570 -6.410 1.00 93.44 92 LEU A N 1
ATOM 696 C CA . LEU A 1 92 ? 9.649 17.632 -6.913 1.00 93.44 92 LEU A CA 1
ATOM 697 C C . LEU A 1 92 ? 11.119 17.363 -6.577 1.00 93.44 92 LEU A C 1
ATOM 699 O O . LEU A 1 92 ? 11.983 17.543 -7.433 1.00 93.44 92 LEU A O 1
ATOM 703 N N . GLY A 1 93 ? 11.410 16.885 -5.364 1.00 92.81 93 GLY A N 1
ATOM 704 C CA . GLY A 1 93 ? 12.762 16.491 -4.968 1.00 92.81 93 GLY A CA 1
ATOM 705 C C . GLY A 1 93 ? 13.313 15.344 -5.820 1.00 92.81 93 GLY A C 1
ATOM 706 O O . GLY A 1 93 ? 14.449 15.411 -6.288 1.00 92.81 93 GLY A O 1
ATOM 707 N N . ALA A 1 94 ? 12.496 14.322 -6.082 1.00 91.25 94 ALA A N 1
ATOM 708 C CA . ALA A 1 94 ? 12.875 13.191 -6.924 1.00 91.25 94 ALA A CA 1
ATOM 709 C C . ALA A 1 94 ? 13.085 13.607 -8.392 1.00 91.25 94 ALA A C 1
ATOM 711 O O . ALA A 1 94 ? 14.080 13.207 -8.998 1.00 91.25 94 ALA A O 1
ATOM 712 N N . ALA A 1 95 ? 12.210 14.458 -8.940 1.00 89.56 95 ALA A N 1
ATOM 713 C CA . ALA A 1 95 ? 12.336 15.010 -10.290 1.00 89.56 95 ALA A CA 1
ATOM 714 C C . ALA A 1 95 ? 13.571 15.914 -10.436 1.00 89.56 95 ALA A C 1
ATOM 716 O O . ALA A 1 95 ? 14.305 15.809 -11.417 1.00 89.56 95 ALA A O 1
ATOM 717 N N . GLY A 1 96 ? 13.853 16.750 -9.433 1.00 91.25 96 GLY A N 1
ATOM 718 C CA . GLY A 1 96 ? 15.091 17.522 -9.365 1.00 91.25 96 GLY A CA 1
ATOM 719 C C . GLY A 1 96 ? 16.313 16.605 -9.349 1.00 91.25 96 GLY A C 1
ATOM 720 O O . GLY A 1 96 ? 17.228 16.783 -10.145 1.00 91.25 96 GLY A O 1
ATOM 721 N N . GLY A 1 97 ? 16.303 15.563 -8.513 1.00 90.12 97 GLY A N 1
ATOM 722 C CA . GLY A 1 97 ? 17.349 14.538 -8.490 1.00 90.12 97 GLY A CA 1
ATOM 723 C C . GLY A 1 97 ? 17.556 13.848 -9.843 1.00 90.12 97 GLY A C 1
ATOM 724 O O . GLY A 1 97 ? 18.703 13.633 -10.235 1.00 90.12 97 GLY A O 1
ATOM 725 N N . ALA A 1 98 ? 16.478 13.582 -10.586 1.00 89.06 98 ALA A N 1
ATOM 726 C CA . ALA A 1 98 ? 16.546 12.998 -11.928 1.00 89.06 98 ALA A CA 1
ATOM 727 C C . ALA A 1 98 ? 17.207 13.941 -12.931 1.00 89.06 98 ALA A C 1
ATOM 729 O O . ALA A 1 98 ? 18.056 13.510 -13.707 1.00 89.06 98 ALA A O 1
ATOM 730 N N . ALA A 1 99 ? 16.884 15.236 -12.871 1.00 88.44 99 ALA A N 1
ATOM 731 C CA . ALA A 1 99 ? 17.499 16.249 -13.725 1.00 88.44 99 ALA A CA 1
ATOM 732 C C . ALA A 1 99 ? 19.024 16.350 -13.522 1.00 88.44 99 ALA A C 1
ATOM 734 O O . ALA A 1 99 ? 19.746 16.706 -14.448 1.00 88.44 99 ALA A O 1
ATOM 735 N N . PHE A 1 100 ? 19.523 15.990 -12.334 1.00 91.44 100 PHE A N 1
ATOM 736 C CA . PHE A 1 100 ? 20.957 15.913 -12.028 1.00 91.44 100 PHE A CA 1
ATOM 737 C C . PHE A 1 100 ? 21.559 14.506 -12.196 1.00 91.44 100 PHE A C 1
ATOM 739 O O . PHE A 1 100 ? 22.702 14.293 -11.791 1.00 91.44 100 PHE A O 1
ATOM 746 N N . GLY A 1 101 ? 20.812 13.537 -12.736 1.00 86.62 101 GLY A N 1
ATOM 747 C CA . GLY A 1 101 ? 21.274 12.156 -12.914 1.00 86.62 101 GLY A CA 1
ATOM 748 C C . GLY A 1 101 ? 21.543 11.409 -11.601 1.00 86.62 101 GLY A C 1
ATOM 749 O O . GLY A 1 101 ? 22.384 10.516 -11.563 1.00 86.62 101 GLY A O 1
ATOM 750 N N . ARG A 1 102 ? 20.880 11.797 -10.500 1.00 88.19 102 ARG A N 1
ATOM 751 C CA . ARG A 1 102 ? 21.091 11.238 -9.148 1.00 88.19 102 ARG A CA 1
ATOM 752 C C . ARG A 1 102 ? 20.044 10.212 -8.720 1.00 88.19 102 ARG A C 1
ATOM 754 O O . ARG A 1 102 ? 20.207 9.602 -7.666 1.00 88.19 102 ARG A O 1
ATOM 761 N N . THR A 1 103 ? 18.965 10.043 -9.477 1.00 88.12 103 THR A N 1
ATOM 762 C CA . THR A 1 103 ? 17.878 9.109 -9.151 1.00 88.12 103 THR A CA 1
ATOM 763 C C . THR A 1 103 ? 17.721 8.066 -10.246 1.00 88.12 103 THR A C 1
ATOM 765 O O . THR A 1 103 ? 17.880 8.361 -11.427 1.00 88.12 103 THR A O 1
ATOM 768 N N . SER A 1 104 ? 17.409 6.835 -9.841 1.00 90.38 104 SER A N 1
ATOM 769 C CA . SER A 1 104 ? 17.032 5.772 -10.770 1.00 90.38 104 SER A CA 1
ATOM 770 C C . SER A 1 104 ? 15.556 5.879 -11.148 1.00 90.38 104 SER A C 1
ATOM 772 O O . SER A 1 104 ? 14.734 6.389 -10.380 1.00 90.38 104 SER A O 1
ATOM 774 N N . GLU A 1 105 ? 15.191 5.320 -12.299 1.00 90.31 105 GLU A N 1
ATOM 775 C CA . GLU A 1 105 ? 13.811 5.232 -12.781 1.00 90.31 105 GLU A CA 1
ATOM 776 C C . GLU A 1 105 ? 12.929 4.528 -11.743 1.00 90.31 105 GLU A C 1
ATOM 778 O O . GLU A 1 105 ? 11.834 4.987 -11.426 1.00 90.31 105 GLU A O 1
ATOM 783 N N . ALA A 1 106 ? 13.446 3.461 -11.126 1.00 91.00 106 ALA A N 1
ATOM 784 C CA . ALA A 1 106 ? 12.763 2.744 -10.052 1.00 91.00 106 ALA A CA 1
ATOM 785 C C . ALA A 1 106 ? 12.429 3.646 -8.853 1.00 91.00 106 ALA A C 1
ATOM 787 O O . ALA A 1 106 ? 11.335 3.549 -8.292 1.00 91.00 106 ALA A O 1
ATOM 788 N N . MET A 1 107 ? 13.339 4.543 -8.463 1.00 92.38 107 MET A N 1
ATOM 789 C CA . MET A 1 107 ? 13.105 5.481 -7.364 1.00 92.38 107 MET A CA 1
ATOM 790 C C . MET A 1 107 ? 12.043 6.520 -7.735 1.00 92.38 107 MET A C 1
ATOM 792 O O . MET A 1 107 ? 11.177 6.822 -6.913 1.00 92.38 107 MET A O 1
ATOM 796 N N . LEU A 1 108 ? 12.060 7.015 -8.976 1.00 93.25 108 LEU A N 1
ATOM 797 C CA . LEU A 1 108 ? 11.052 7.952 -9.476 1.00 93.25 108 LEU A CA 1
ATOM 798 C C . LEU A 1 108 ? 9.653 7.343 -9.435 1.00 93.25 108 LEU A C 1
ATOM 800 O O . LEU A 1 108 ? 8.739 7.937 -8.864 1.00 93.25 108 LEU A O 1
ATOM 804 N N . PHE A 1 109 ? 9.495 6.129 -9.963 1.00 94.44 109 PHE A N 1
ATOM 805 C CA . PHE A 1 109 ? 8.209 5.436 -9.934 1.00 94.44 109 PHE A CA 1
ATOM 806 C C . PHE A 1 109 ? 7.790 5.030 -8.517 1.00 94.44 109 PHE A C 1
ATOM 808 O O . PHE A 1 109 ? 6.607 5.089 -8.195 1.00 94.44 109 PHE A O 1
ATOM 815 N N . THR A 1 110 ? 8.737 4.691 -7.635 1.00 95.75 110 THR A N 1
ATOM 816 C CA . THR A 1 110 ? 8.446 4.425 -6.214 1.00 95.75 110 THR A CA 1
ATOM 817 C C . THR A 1 110 ? 7.815 5.646 -5.549 1.00 95.75 110 THR A C 1
ATOM 819 O O . THR A 1 110 ? 6.760 5.537 -4.923 1.00 95.75 110 THR A O 1
ATOM 822 N N . VAL A 1 111 ? 8.441 6.815 -5.711 1.00 95.06 111 VAL A N 1
ATOM 823 C CA . VAL A 1 111 ? 7.954 8.085 -5.158 1.00 95.06 111 VAL A CA 1
ATOM 824 C C . VAL A 1 111 ? 6.609 8.472 -5.764 1.00 95.06 111 VAL A C 1
ATOM 826 O O . VAL A 1 111 ? 5.732 8.939 -5.042 1.00 95.06 111 VAL A O 1
ATOM 829 N N . LEU A 1 112 ? 6.424 8.245 -7.064 1.00 94.75 112 LEU A N 1
ATOM 830 C CA . LEU A 1 112 ? 5.182 8.565 -7.761 1.00 94.75 112 LEU A CA 1
ATOM 831 C C . LEU A 1 112 ? 4.010 7.682 -7.309 1.00 94.75 112 LEU A C 1
ATOM 833 O O . LEU A 1 112 ? 2.889 8.166 -7.159 1.00 94.75 112 LEU A O 1
ATOM 837 N N . PHE A 1 113 ? 4.249 6.388 -7.090 1.00 96.25 113 PHE A N 1
ATOM 838 C CA . PHE A 1 113 ? 3.186 5.429 -6.796 1.00 96.25 113 PHE A CA 1
ATOM 839 C C . PHE A 1 113 ? 2.887 5.241 -5.303 1.00 96.25 113 PHE A C 1
ATOM 841 O O . PHE A 1 113 ? 1.768 4.852 -4.956 1.00 96.25 113 PHE A O 1
ATOM 848 N N . ALA A 1 114 ? 3.824 5.547 -4.403 1.00 96.06 114 ALA A N 1
ATOM 849 C CA . ALA A 1 114 ? 3.595 5.447 -2.959 1.00 96.06 114 ALA A CA 1
ATOM 850 C C . ALA A 1 114 ? 2.392 6.284 -2.455 1.00 96.06 114 ALA A C 1
ATOM 852 O O . ALA A 1 114 ? 1.595 5.769 -1.656 1.00 96.06 114 ALA A O 1
ATOM 853 N N . PRO A 1 115 ? 2.167 7.529 -2.927 1.00 95.62 115 PRO A N 1
ATOM 854 C CA . PRO A 1 115 ? 0.990 8.297 -2.540 1.00 95.62 115 PRO A CA 1
ATOM 855 C C . PRO A 1 115 ? -0.332 7.622 -2.944 1.00 95.62 115 PRO A C 1
ATOM 857 O O . PRO A 1 115 ? -1.300 7.619 -2.188 1.00 95.62 115 PRO A O 1
ATOM 860 N N . LEU A 1 116 ? -0.374 6.981 -4.113 1.00 96.00 116 LEU A N 1
ATOM 861 C CA . LEU A 1 116 ? -1.575 6.287 -4.581 1.00 96.00 116 LEU A CA 1
ATOM 862 C C . LEU A 1 116 ? -1.907 5.071 -3.702 1.00 96.00 116 LEU A C 1
ATOM 864 O O . LEU A 1 116 ? -3.062 4.883 -3.319 1.00 96.00 116 LEU A O 1
ATOM 868 N N . GLY A 1 117 ? -0.896 4.278 -3.332 1.00 95.62 117 GLY A N 1
ATOM 869 C CA . GLY A 1 117 ? -1.078 3.110 -2.464 1.00 95.62 117 GLY A CA 1
ATOM 870 C C . GLY A 1 117 ? -1.560 3.491 -1.063 1.00 95.62 117 GLY A C 1
ATOM 871 O O . GLY A 1 117 ? -2.497 2.896 -0.528 1.00 95.62 117 GLY A O 1
ATOM 872 N N . SER A 1 118 ? -0.974 4.540 -0.486 1.00 95.44 118 SER A N 1
ATOM 873 C CA . SER A 1 118 ? -1.371 5.043 0.835 1.00 95.44 118 SER A CA 1
ATOM 874 C C . SER A 1 118 ? -2.772 5.662 0.851 1.00 95.44 118 SER A C 1
ATOM 876 O O . SER A 1 118 ? -3.519 5.414 1.801 1.00 95.44 118 SER A O 1
ATOM 878 N N . LEU A 1 119 ? -3.174 6.389 -0.198 1.00 94.88 119 LEU A N 1
ATOM 879 C CA . LEU A 1 119 ? -4.532 6.928 -0.318 1.00 94.88 119 LEU A CA 1
ATOM 880 C C . LEU A 1 119 ? -5.575 5.811 -0.439 1.00 94.88 119 LEU A C 1
ATOM 882 O O . LEU A 1 119 ? -6.610 5.857 0.229 1.00 94.88 119 LEU A O 1
ATOM 886 N N . LEU A 1 120 ? -5.290 4.778 -1.238 1.00 95.62 120 LEU A N 1
ATOM 887 C CA . LEU A 1 120 ? -6.167 3.616 -1.348 1.00 95.62 120 LEU A CA 1
ATOM 888 C C . LEU A 1 120 ? -6.291 2.884 -0.005 1.00 95.62 120 LEU A C 1
ATOM 890 O O . LEU A 1 120 ? -7.405 2.571 0.415 1.00 95.62 120 LEU A O 1
ATOM 894 N N . ARG A 1 121 ? -5.181 2.675 0.719 1.00 95.88 121 ARG A N 1
ATOM 895 C CA . ARG A 1 121 ? -5.213 2.093 2.072 1.00 95.88 121 ARG A CA 1
ATOM 896 C C . ARG A 1 121 ? -6.056 2.932 3.032 1.00 95.88 121 ARG A C 1
ATOM 898 O O . ARG A 1 121 ? -6.835 2.371 3.800 1.00 95.88 121 ARG A O 1
ATOM 905 N N . TYR A 1 122 ? -5.917 4.256 2.995 1.00 94.06 122 TYR A N 1
ATOM 906 C CA . TYR A 1 122 ? -6.708 5.169 3.821 1.00 94.06 122 TYR A CA 1
ATOM 907 C C . TYR A 1 122 ? -8.205 5.048 3.523 1.00 94.06 122 TYR A C 1
ATOM 909 O O . TYR A 1 122 ? -9.012 4.880 4.439 1.00 94.06 122 TYR A O 1
ATOM 917 N N . TRP A 1 123 ? -8.570 5.047 2.240 1.00 93.75 123 TRP A N 1
ATOM 918 C CA . TRP A 1 123 ? -9.953 4.889 1.799 1.00 93.75 123 TRP A CA 1
ATOM 919 C C . TRP A 1 123 ? -10.548 3.538 2.224 1.00 93.75 123 TRP A C 1
ATOM 921 O O . TRP A 1 123 ? -11.643 3.499 2.789 1.00 93.75 123 TRP A O 1
ATOM 931 N N . LEU A 1 124 ? -9.804 2.440 2.039 1.00 93.44 124 LEU A N 1
ATOM 932 C CA . LEU A 1 124 ? -10.199 1.105 2.505 1.00 93.44 124 LEU A CA 1
ATOM 933 C C . LEU A 1 124 ? -10.382 1.079 4.026 1.00 93.44 124 LEU A C 1
ATOM 935 O O . LEU A 1 124 ? -11.343 0.495 4.524 1.00 93.44 124 LEU A O 1
ATOM 939 N N . GLY A 1 125 ? -9.495 1.751 4.762 1.00 91.56 125 GLY A N 1
ATOM 940 C CA . GLY A 1 125 ? -9.575 1.868 6.211 1.00 91.56 125 GLY A CA 1
ATOM 941 C C . GLY A 1 125 ? -10.860 2.550 6.673 1.00 91.56 125 GLY A C 1
ATOM 942 O O . GLY A 1 125 ? -11.581 1.993 7.495 1.00 91.56 125 GLY A O 1
ATOM 943 N N . ILE A 1 126 ? -11.198 3.710 6.105 1.00 89.44 126 ILE A N 1
ATOM 944 C CA . ILE A 1 126 ? -12.435 4.430 6.450 1.00 89.44 126 ILE A CA 1
ATOM 945 C C . ILE A 1 126 ? -13.671 3.602 6.100 1.00 89.44 126 ILE A C 1
ATOM 947 O O . ILE A 1 126 ? -14.630 3.562 6.871 1.00 89.44 126 ILE A O 1
ATOM 951 N N . ARG A 1 127 ? -13.681 2.965 4.924 1.00 88.94 127 ARG A N 1
ATOM 952 C CA . ARG A 1 127 ? -14.905 2.368 4.389 1.00 88.94 127 ARG A CA 1
ATOM 953 C C . ARG A 1 127 ? -15.189 0.969 4.922 1.00 88.94 127 ARG A C 1
ATOM 955 O O . ARG A 1 127 ? -16.362 0.624 5.043 1.00 88.94 127 ARG A O 1
ATOM 962 N N . LEU A 1 128 ? -14.146 0.191 5.216 1.00 90.62 128 LEU A N 1
ATOM 963 C CA . LEU A 1 128 ? -14.253 -1.247 5.477 1.00 90.62 128 LEU A CA 1
ATOM 964 C C . LEU A 1 128 ? -13.700 -1.678 6.844 1.00 90.62 128 LEU A C 1
ATOM 966 O O . LEU A 1 128 ? -14.009 -2.777 7.275 1.00 90.62 128 LEU A O 1
ATOM 970 N N . ASN A 1 129 ? -12.924 -0.877 7.588 1.00 86.56 129 ASN A N 1
ATOM 971 C CA . ASN A 1 129 ? -12.452 -1.341 8.913 1.00 86.56 129 ASN A CA 1
ATOM 972 C C . ASN A 1 129 ? -13.533 -1.335 10.001 1.00 86.56 129 ASN A C 1
ATOM 974 O O . ASN A 1 129 ? -13.337 -1.958 11.044 1.00 86.56 129 ASN A O 1
ATOM 978 N N . ALA A 1 130 ? -14.637 -0.621 9.777 1.00 83.06 130 ALA A N 1
ATOM 979 C CA . ALA A 1 130 ? -15.789 -0.625 10.674 1.00 83.06 130 ALA A CA 1
ATOM 980 C C . ALA A 1 130 ? -16.727 -1.822 10.439 1.00 83.06 130 ALA A C 1
ATOM 982 O O . ALA A 1 130 ? -17.664 -2.012 11.208 1.00 83.06 130 ALA A O 1
ATOM 983 N N . TRP A 1 131 ? -16.514 -2.606 9.376 1.00 80.00 131 TRP A N 1
ATOM 984 C CA . TRP A 1 131 ? -17.406 -3.700 9.010 1.00 80.00 131 TRP A CA 1
ATOM 985 C C . TRP A 1 131 ? -16.627 -4.862 8.382 1.00 80.00 131 TRP A C 1
ATOM 987 O O . TRP A 1 131 ? -16.055 -4.672 7.306 1.00 80.00 131 TRP A O 1
ATOM 997 N N . PRO A 1 132 ? -16.630 -6.071 8.978 1.00 80.94 132 PRO A N 1
ATOM 998 C CA . PRO A 1 132 ? -17.355 -6.529 10.182 1.00 80.94 132 PRO A CA 1
ATOM 999 C C . PRO A 1 132 ? -16.805 -5.999 11.522 1.00 80.94 132 PRO A C 1
ATOM 1001 O O . PRO A 1 132 ? -15.630 -5.672 11.623 1.00 80.94 132 PRO A O 1
ATOM 1004 N N . GLU A 1 133 ? -17.615 -5.985 12.588 1.00 74.44 133 GLU A N 1
ATOM 1005 C CA . GLU A 1 133 ? -17.206 -5.465 13.916 1.00 74.44 133 GLU A CA 1
ATOM 1006 C C . GLU A 1 133 ? -15.978 -6.176 14.511 1.00 74.44 133 GLU A C 1
ATOM 1008 O O . GLU A 1 133 ? -15.133 -5.546 15.144 1.00 74.44 133 GLU A O 1
ATOM 1013 N N . HIS A 1 134 ? -15.839 -7.478 14.256 1.00 79.25 134 HIS A N 1
ATOM 1014 C CA . HIS A 1 134 ? -14.739 -8.301 14.770 1.00 79.25 134 HIS A CA 1
ATOM 1015 C C . HIS A 1 134 ? -13.606 -8.507 13.757 1.00 79.25 134 HIS A C 1
ATOM 1017 O O . HIS A 1 134 ? -12.663 -9.249 14.029 1.00 79.25 134 HIS A O 1
ATOM 1023 N N . PHE A 1 135 ? -13.690 -7.893 12.572 1.00 85.25 135 PHE A N 1
ATOM 1024 C CA . PHE A 1 135 ? -12.723 -8.109 11.503 1.00 85.25 135 PHE A CA 1
ATOM 1025 C C . PHE A 1 135 ? -12.401 -6.809 10.774 1.00 85.25 135 PHE A C 1
ATOM 1027 O O . PHE A 1 135 ? -13.250 -6.179 10.149 1.00 85.25 135 PHE A O 1
ATOM 1034 N N . ARG A 1 136 ? -11.128 -6.418 10.799 1.00 91.06 136 ARG A N 1
ATOM 1035 C CA . ARG A 1 136 ? -10.651 -5.175 10.184 1.00 91.06 136 ARG A CA 1
ATOM 1036 C C . ARG A 1 136 ? -10.456 -5.367 8.676 1.00 91.06 136 ARG A C 1
ATOM 1038 O O . ARG A 1 136 ? -9.334 -5.446 8.172 1.00 91.06 136 ARG A O 1
ATOM 1045 N N . LEU A 1 137 ? -11.575 -5.478 7.960 1.00 91.06 137 LEU A N 1
ATOM 1046 C CA . LEU A 1 137 ? -11.626 -5.918 6.565 1.00 91.06 137 LEU A CA 1
ATOM 1047 C C . LEU A 1 137 ? -10.814 -5.031 5.619 1.00 91.06 137 LEU A C 1
ATOM 1049 O O . LEU A 1 137 ? -10.157 -5.544 4.717 1.00 91.06 137 LEU A O 1
ATOM 1053 N N . GLY A 1 138 ? -10.811 -3.716 5.835 1.00 92.19 138 GLY A N 1
ATOM 1054 C CA . GLY A 1 138 ? -10.043 -2.783 5.012 1.00 92.19 138 GLY A CA 1
ATOM 1055 C C . GLY A 1 138 ? -8.540 -3.057 5.051 1.00 92.19 138 GLY A C 1
ATOM 1056 O O . GLY A 1 138 ? -7.897 -3.089 4.005 1.00 92.19 138 GLY A O 1
ATOM 1057 N N . THR A 1 139 ? -7.981 -3.318 6.234 1.00 94.44 139 THR A N 1
ATOM 1058 C CA . THR A 1 139 ? -6.557 -3.647 6.399 1.00 94.44 139 THR A CA 1
ATOM 1059 C C . THR A 1 139 ? -6.213 -5.009 5.801 1.00 94.44 139 THR A C 1
ATOM 1061 O O . THR A 1 139 ? -5.197 -5.124 5.117 1.00 94.44 139 THR A O 1
ATOM 1064 N N . PHE A 1 140 ? -7.075 -6.013 5.982 1.00 94.69 140 PHE A N 1
ATOM 1065 C CA . PHE A 1 140 ? -6.913 -7.312 5.327 1.00 94.69 140 PHE A CA 1
ATOM 1066 C C . PHE A 1 140 ? -6.892 -7.183 3.798 1.00 94.69 140 PHE A C 1
ATOM 1068 O O . PHE A 1 140 ? -5.951 -7.651 3.161 1.00 94.69 140 PHE A O 1
ATOM 1075 N N . ILE A 1 141 ? -7.882 -6.501 3.210 1.00 95.06 141 ILE A N 1
ATOM 1076 C CA . ILE A 1 141 ? -7.977 -6.313 1.755 1.00 95.06 141 ILE A CA 1
ATOM 1077 C C . ILE A 1 141 ? -6.771 -5.538 1.232 1.00 95.06 141 ILE A C 1
ATOM 1079 O O . ILE A 1 141 ? -6.196 -5.934 0.224 1.00 95.06 141 ILE A O 1
ATOM 1083 N N . ALA A 1 142 ? -6.359 -4.466 1.913 1.00 96.38 142 ALA A N 1
ATOM 1084 C CA . ALA A 1 142 ? -5.202 -3.680 1.500 1.00 96.38 142 ALA A CA 1
ATOM 1085 C C . ALA A 1 142 ? -3.929 -4.544 1.431 1.00 96.38 142 ALA A C 1
ATOM 1087 O O . ALA A 1 142 ? -3.237 -4.547 0.412 1.00 96.38 142 ALA A O 1
ATOM 1088 N N . ASN A 1 143 ? -3.666 -5.347 2.468 1.00 96.19 143 ASN A N 1
ATOM 1089 C CA . ASN A 1 143 ? -2.516 -6.252 2.508 1.00 96.19 143 ASN A CA 1
ATOM 1090 C C . ASN A 1 143 ? -2.612 -7.362 1.451 1.00 96.19 143 ASN A C 1
ATOM 1092 O O . ASN A 1 143 ? -1.631 -7.637 0.762 1.00 96.19 143 ASN A O 1
ATOM 1096 N N . PHE A 1 144 ? -3.787 -7.974 1.290 1.00 95.50 144 PHE A N 1
ATOM 1097 C CA . PHE A 1 144 ? -4.008 -9.057 0.332 1.00 95.50 144 PHE A CA 1
ATOM 1098 C C . PHE A 1 144 ? -3.865 -8.578 -1.119 1.00 95.50 144 PHE A C 1
ATOM 1100 O O . PHE A 1 144 ? -3.172 -9.204 -1.916 1.00 95.50 144 PHE A O 1
ATOM 1107 N N . VAL A 1 145 ? -4.450 -7.427 -1.460 1.00 96.44 145 VAL A N 1
ATOM 1108 C CA . VAL A 1 145 ? -4.337 -6.829 -2.799 1.00 96.44 145 VAL A CA 1
ATOM 1109 C C . VAL A 1 145 ? -2.898 -6.409 -3.094 1.00 96.44 145 VAL A C 1
ATOM 1111 O O . VAL A 1 145 ? -2.396 -6.699 -4.178 1.00 96.44 145 VAL A O 1
ATOM 1114 N N . ALA A 1 146 ? -2.204 -5.784 -2.137 1.00 96.38 146 ALA A N 1
ATOM 1115 C CA . ALA A 1 146 ? -0.791 -5.438 -2.295 1.00 96.38 146 ALA A CA 1
ATOM 1116 C C . ALA A 1 146 ? 0.078 -6.680 -2.550 1.00 96.38 146 ALA A C 1
ATOM 1118 O O . ALA A 1 146 ? 0.937 -6.662 -3.429 1.00 96.38 146 ALA A O 1
ATOM 1119 N N . CYS A 1 147 ? -0.179 -7.769 -1.821 1.00 95.50 147 CYS A N 1
ATOM 1120 C CA . CYS A 1 147 ? 0.481 -9.058 -2.010 1.00 95.50 147 CYS A CA 1
ATOM 1121 C C . CYS A 1 147 ? 0.252 -9.597 -3.434 1.00 95.50 147 CYS A C 1
ATOM 1123 O O . CYS A 1 147 ? 1.214 -9.921 -4.127 1.00 95.50 147 CYS A O 1
ATOM 1125 N N . GLY A 1 148 ? -0.996 -9.590 -3.912 1.00 95.06 148 GLY A N 1
ATOM 1126 C CA . GLY A 1 148 ? -1.346 -10.078 -5.250 1.00 95.06 148 GLY A CA 1
ATOM 1127 C C . GLY A 1 148 ? -0.733 -9.266 -6.378 1.00 95.06 148 GLY A C 1
ATOM 1128 O O . GLY A 1 148 ? -0.201 -9.840 -7.326 1.00 95.06 148 GLY A O 1
ATOM 1129 N N . ILE A 1 149 ? -0.739 -7.939 -6.259 1.00 96.06 149 ILE A N 1
ATOM 1130 C CA . ILE A 1 149 ? -0.106 -7.063 -7.250 1.00 96.06 149 ILE A CA 1
ATOM 1131 C C . ILE A 1 149 ? 1.408 -7.279 -7.255 1.00 96.06 149 ILE A C 1
ATOM 1133 O O . ILE A 1 149 ? 1.992 -7.402 -8.331 1.00 96.06 149 ILE A O 1
ATOM 1137 N N . ALA A 1 150 ? 2.049 -7.380 -6.086 1.00 94.88 150 ALA A N 1
ATOM 1138 C CA . ALA A 1 150 ? 3.486 -7.627 -6.001 1.00 94.88 150 ALA A CA 1
ATOM 1139 C C . ALA A 1 150 ? 3.868 -8.952 -6.675 1.00 94.88 150 ALA A C 1
ATOM 1141 O O . ALA A 1 150 ? 4.765 -8.983 -7.514 1.00 94.88 150 ALA A O 1
ATOM 1142 N N . VAL A 1 151 ? 3.134 -10.024 -6.377 1.00 93.19 151 VAL A N 1
ATOM 1143 C CA . VAL A 1 151 ? 3.330 -11.348 -6.979 1.00 93.19 151 VAL A CA 1
ATOM 1144 C C . VAL A 1 151 ? 3.131 -11.324 -8.484 1.00 93.19 151 VAL A C 1
ATOM 1146 O O . VAL A 1 151 ? 4.003 -11.778 -9.220 1.00 93.19 151 VAL A O 1
ATOM 1149 N N . ALA A 1 152 ? 2.014 -10.769 -8.955 1.00 91.19 152 ALA A N 1
ATOM 1150 C CA . ALA A 1 152 ? 1.726 -10.678 -10.380 1.00 91.19 152 ALA A CA 1
ATOM 1151 C C . ALA A 1 152 ? 2.822 -9.898 -11.118 1.00 91.19 152 ALA A C 1
ATOM 1153 O O . ALA A 1 152 ? 3.242 -10.296 -12.202 1.00 91.19 152 ALA A O 1
ATOM 1154 N N . THR A 1 153 ? 3.332 -8.829 -10.502 1.00 91.38 153 THR A N 1
ATOM 1155 C CA . THR A 1 153 ? 4.420 -8.019 -11.060 1.00 91.38 153 THR A CA 1
ATOM 1156 C C . THR A 1 153 ? 5.728 -8.809 -11.128 1.00 91.38 153 THR A C 1
ATOM 1158 O O . THR A 1 153 ? 6.392 -8.780 -12.160 1.00 91.38 153 THR A O 1
ATOM 1161 N N . VAL A 1 154 ? 6.084 -9.560 -10.079 1.00 89.56 154 VAL A N 1
ATOM 1162 C CA . VAL A 1 154 ? 7.287 -10.415 -10.063 1.00 89.56 154 VAL A CA 1
ATOM 1163 C C . VAL A 1 154 ? 7.197 -11.523 -11.113 1.00 89.56 154 VAL A C 1
ATOM 1165 O O . VAL A 1 154 ? 8.149 -11.741 -11.858 1.00 89.56 154 VAL A O 1
ATOM 1168 N N . VAL A 1 155 ? 6.050 -12.195 -11.227 1.00 87.88 155 VAL A N 1
ATOM 1169 C CA . VAL A 1 155 ? 5.833 -13.246 -12.235 1.00 87.88 155 VAL A CA 1
ATOM 1170 C C . VAL A 1 155 ? 5.898 -12.663 -13.651 1.00 87.88 155 VAL A C 1
ATOM 1172 O O . VAL A 1 155 ? 6.548 -13.238 -14.525 1.00 87.88 155 VAL A O 1
ATOM 1175 N N . ALA A 1 156 ? 5.299 -11.489 -13.879 1.00 85.69 156 ALA A N 1
ATOM 1176 C CA . ALA A 1 156 ? 5.381 -10.791 -15.161 1.00 85.69 156 ALA A CA 1
ATOM 1177 C C . ALA A 1 156 ? 6.825 -10.400 -15.517 1.00 85.69 156 ALA A C 1
ATOM 1179 O O . ALA A 1 156 ? 7.242 -10.581 -16.660 1.00 85.69 156 ALA A O 1
ATOM 1180 N N . GLN A 1 157 ? 7.608 -9.924 -14.541 1.00 86.06 157 GLN A N 1
ATOM 1181 C CA . GLN A 1 157 ? 9.037 -9.656 -14.725 1.00 86.06 157 GLN A CA 1
ATOM 1182 C C . GLN A 1 157 ? 9.820 -10.924 -15.044 1.00 86.06 157 GLN A C 1
ATOM 1184 O O . GLN A 1 157 ? 10.759 -10.865 -15.828 1.00 86.06 157 GLN A O 1
ATOM 1189 N N . ALA A 1 158 ? 9.472 -12.061 -14.448 1.00 83.50 158 ALA A N 1
ATOM 1190 C CA . ALA A 1 158 ? 10.210 -13.295 -14.655 1.00 83.50 158 ALA A CA 1
ATOM 1191 C C . ALA A 1 158 ? 10.036 -13.841 -16.084 1.00 83.50 158 ALA A C 1
ATOM 1193 O O . ALA A 1 158 ? 11.043 -14.180 -16.710 1.00 83.50 158 ALA A O 1
ATOM 1194 N N . HIS A 1 159 ? 8.806 -13.837 -16.618 1.00 79.56 159 HIS A N 1
ATOM 1195 C CA . HIS A 1 159 ? 8.480 -14.387 -17.944 1.00 79.56 159 HIS A CA 1
ATOM 1196 C C . HIS A 1 159 ? 8.607 -13.404 -19.116 1.00 79.56 159 HIS A C 1
ATOM 1198 O O . HIS A 1 159 ? 8.812 -13.833 -20.248 1.00 79.56 159 HIS A O 1
ATOM 1204 N N . GLY A 1 160 ? 8.432 -12.100 -18.897 1.00 75.25 160 GLY A N 1
ATOM 1205 C CA . GLY A 1 160 ? 8.423 -11.133 -19.990 1.00 75.25 160 GLY A CA 1
ATOM 1206 C C . GLY A 1 160 ? 9.790 -10.502 -20.219 1.00 75.25 160 GLY A C 1
ATOM 1207 O O . GLY A 1 160 ? 10.128 -9.504 -19.582 1.00 75.25 160 GLY A O 1
ATOM 1208 N N . ASP A 1 161 ? 10.541 -11.011 -21.195 1.00 67.38 161 ASP A N 1
ATOM 1209 C CA . ASP A 1 161 ? 11.802 -10.392 -21.635 1.00 67.38 161 ASP A CA 1
ATOM 1210 C C . ASP A 1 161 ? 11.600 -8.941 -2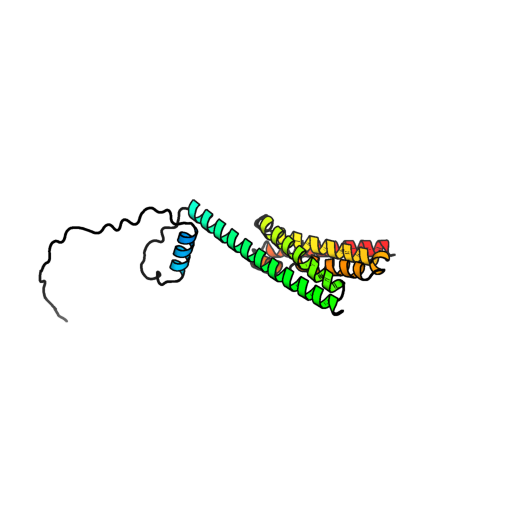2.105 1.00 67.38 161 ASP A C 1
ATOM 1212 O O . ASP A 1 161 ? 12.463 -8.084 -21.914 1.00 67.38 161 ASP A O 1
ATOM 1216 N N . CYS A 1 162 ? 10.406 -8.622 -22.617 1.00 64.31 162 CYS A N 1
ATOM 1217 C CA . CYS A 1 162 ? 10.005 -7.262 -22.974 1.00 64.31 162 CYS A CA 1
ATOM 1218 C C . CYS A 1 162 ? 9.993 -6.287 -21.781 1.00 64.31 162 CYS A C 1
ATOM 1220 O O . CYS A 1 162 ? 10.266 -5.102 -21.970 1.00 64.31 162 CYS A O 1
ATOM 1222 N N . PHE A 1 163 ? 9.733 -6.757 -20.555 1.00 71.56 163 PHE A N 1
ATOM 1223 C CA . PHE A 1 163 ? 9.754 -5.911 -19.356 1.00 71.56 163 PHE A CA 1
ATOM 1224 C C . PHE A 1 163 ? 11.176 -5.653 -18.843 1.00 71.56 163 PHE A C 1
ATOM 1226 O O . PHE A 1 163 ? 11.401 -4.637 -18.188 1.00 71.56 163 PHE A O 1
ATOM 1233 N N . LYS A 1 164 ? 12.135 -6.530 -19.173 1.00 72.50 164 LYS A N 1
ATOM 1234 C CA . LYS A 1 164 ? 13.568 -6.368 -18.857 1.00 72.50 164 LYS A CA 1
ATOM 1235 C C . LYS A 1 164 ? 14.314 -5.533 -19.901 1.00 72.50 164 LYS A C 1
ATOM 1237 O O . LYS A 1 164 ? 15.396 -5.031 -19.625 1.00 72.50 164 LYS A O 1
ATOM 1242 N N . ALA A 1 165 ? 13.748 -5.382 -21.097 1.00 75.06 165 ALA A N 1
ATOM 1243 C CA . ALA A 1 165 ? 14.425 -4.752 -22.227 1.00 75.06 165 ALA A CA 1
ATOM 1244 C C . ALA A 1 165 ? 14.621 -3.231 -22.081 1.00 75.06 165 ALA A C 1
ATOM 1246 O O . ALA A 1 165 ? 15.504 -2.675 -22.730 1.00 75.06 165 ALA A O 1
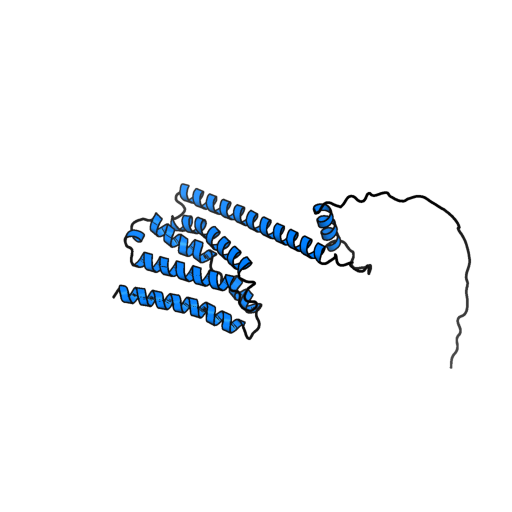ATOM 1247 N N . HIS A 1 166 ? 13.810 -2.546 -21.264 1.00 85.38 166 HIS A N 1
ATOM 1248 C CA . HIS A 1 166 ? 13.852 -1.087 -21.151 1.00 85.38 166 HIS A CA 1
ATOM 1249 C C . HIS A 1 166 ? 13.901 -0.613 -19.683 1.00 85.38 166 HIS A C 1
ATOM 1251 O O . HIS A 1 166 ? 12.991 -0.951 -18.917 1.00 85.38 166 HIS A O 1
ATOM 1257 N N . PRO A 1 167 ? 14.882 0.234 -19.291 1.00 86.00 167 PRO A N 1
ATOM 1258 C CA . PRO A 1 167 ? 15.070 0.683 -17.903 1.00 86.00 167 PRO A CA 1
ATOM 1259 C C . PRO A 1 167 ? 13.834 1.338 -17.280 1.00 86.00 167 PRO A C 1
ATOM 1261 O O . PRO A 1 167 ? 13.541 1.142 -16.103 1.00 86.00 167 PRO A O 1
ATOM 1264 N N . TRP A 1 168 ? 13.058 2.077 -18.077 1.00 89.75 168 TRP A N 1
ATOM 1265 C CA . TRP A 1 168 ? 11.832 2.723 -17.600 1.00 89.75 168 TRP A CA 1
ATOM 1266 C C . TRP A 1 168 ? 10.719 1.726 -17.295 1.00 89.75 168 TRP A C 1
ATOM 1268 O O . TRP A 1 168 ? 9.966 1.921 -16.345 1.00 89.75 168 TRP A O 1
ATOM 1278 N N . THR A 1 169 ? 10.623 0.655 -18.081 1.00 89.81 169 THR A N 1
ATOM 1279 C CA . THR A 1 169 ? 9.623 -0.391 -17.873 1.00 89.81 169 THR A CA 1
ATOM 1280 C C . THR A 1 169 ? 9.968 -1.178 -16.616 1.00 89.81 169 THR A C 1
ATOM 1282 O O . THR A 1 169 ? 9.139 -1.311 -15.718 1.00 89.81 169 THR A O 1
ATOM 1285 N N . GLU A 1 170 ? 11.222 -1.612 -16.489 1.00 90.00 170 GLU A N 1
ATOM 1286 C CA . GLU A 1 170 ? 11.707 -2.292 -15.289 1.00 90.00 170 GLU A CA 1
ATOM 1287 C C . GLU A 1 170 ? 11.558 -1.404 -14.042 1.00 90.00 170 GLU A C 1
ATOM 1289 O O . GLU A 1 170 ? 11.071 -1.855 -13.001 1.00 90.00 170 GLU A O 1
ATOM 1294 N N . GLY A 1 171 ? 11.918 -0.123 -14.159 1.00 92.06 171 GLY A N 1
ATOM 1295 C CA . GLY A 1 171 ? 11.755 0.882 -13.115 1.00 92.06 171 GLY A CA 1
ATOM 1296 C C . GLY A 1 171 ? 10.299 1.066 -12.693 1.00 92.06 171 GLY A C 1
ATOM 1297 O O . GLY A 1 171 ? 10.022 1.126 -11.496 1.00 92.06 171 GLY A O 1
ATOM 1298 N N . ALA A 1 172 ? 9.359 1.091 -13.640 1.00 93.31 172 ALA A N 1
ATOM 1299 C CA . ALA A 1 172 ? 7.934 1.201 -13.343 1.00 93.31 172 ALA A CA 1
ATOM 1300 C C . ALA A 1 172 ? 7.424 -0.012 -12.559 1.00 93.31 172 ALA A C 1
ATOM 1302 O O . ALA A 1 172 ? 6.782 0.166 -11.524 1.00 93.31 172 ALA A O 1
ATOM 1303 N N . LEU A 1 173 ? 7.758 -1.235 -12.986 1.00 93.44 173 LEU A N 1
ATOM 1304 C CA . LEU A 1 173 ? 7.361 -2.451 -12.268 1.00 93.44 173 LEU A CA 1
ATOM 1305 C C . LEU A 1 173 ? 7.987 -2.507 -10.865 1.00 93.44 173 LEU A C 1
ATOM 1307 O O . LEU A 1 173 ? 7.293 -2.817 -9.895 1.00 93.44 173 LEU A O 1
ATOM 1311 N N . LYS A 1 174 ? 9.264 -2.127 -10.720 1.00 93.62 174 LYS A N 1
ATOM 1312 C CA . LYS A 1 174 ? 9.897 -1.983 -9.398 1.00 93.62 174 LYS A CA 1
ATOM 1313 C C . LYS A 1 174 ? 9.150 -0.965 -8.542 1.00 93.62 174 LYS A C 1
ATOM 1315 O O . LYS A 1 174 ? 8.809 -1.283 -7.410 1.00 93.62 174 LYS A O 1
ATOM 1320 N N . GLY A 1 175 ? 8.819 0.201 -9.096 1.00 95.19 175 GLY A N 1
ATOM 1321 C CA . GLY A 1 175 ? 8.051 1.237 -8.410 1.00 95.19 175 GLY A CA 1
ATOM 1322 C C . GLY A 1 175 ? 6.648 0.792 -7.986 1.00 95.19 175 GLY A C 1
ATOM 1323 O O . GLY A 1 175 ? 6.170 1.221 -6.937 1.00 95.19 175 GLY A O 1
ATOM 1324 N N . VAL A 1 176 ? 5.986 -0.090 -8.743 1.00 96.75 176 VAL A N 1
ATOM 1325 C CA . VAL A 1 176 ? 4.706 -0.696 -8.327 1.00 96.75 176 VAL A CA 1
ATOM 1326 C C . VAL A 1 176 ? 4.905 -1.562 -7.082 1.00 96.75 176 VAL A C 1
ATOM 1328 O O . VAL A 1 176 ? 4.114 -1.476 -6.143 1.00 96.75 176 VAL A O 1
ATOM 1331 N N . ILE A 1 177 ? 5.971 -2.359 -7.024 1.00 95.88 177 ILE A N 1
ATOM 1332 C CA . ILE A 1 177 ? 6.255 -3.220 -5.869 1.00 95.88 177 ILE A CA 1
ATOM 1333 C C . ILE A 1 177 ? 6.682 -2.377 -4.655 1.00 95.88 177 ILE A C 1
ATOM 1335 O O . ILE A 1 177 ? 6.040 -2.432 -3.606 1.00 95.88 177 ILE A O 1
ATOM 1339 N N . SER A 1 178 ? 7.739 -1.572 -4.778 1.00 95.44 178 SER A N 1
ATOM 1340 C CA . SER A 1 178 ? 8.312 -0.821 -3.651 1.00 95.44 178 SER A CA 1
ATOM 1341 C C . SER A 1 178 ? 7.489 0.401 -3.249 1.00 95.44 178 SER A C 1
ATOM 1343 O O . SER A 1 178 ? 7.434 0.734 -2.068 1.00 95.44 178 SER A O 1
ATOM 1345 N N . GLY A 1 179 ? 6.855 1.076 -4.207 1.00 96.12 179 GLY A N 1
ATOM 1346 C CA . GLY A 1 179 ? 6.053 2.276 -3.977 1.00 96.12 179 GLY A CA 1
ATOM 1347 C C . GLY A 1 179 ? 4.604 1.941 -3.664 1.00 96.12 179 GLY A C 1
ATOM 1348 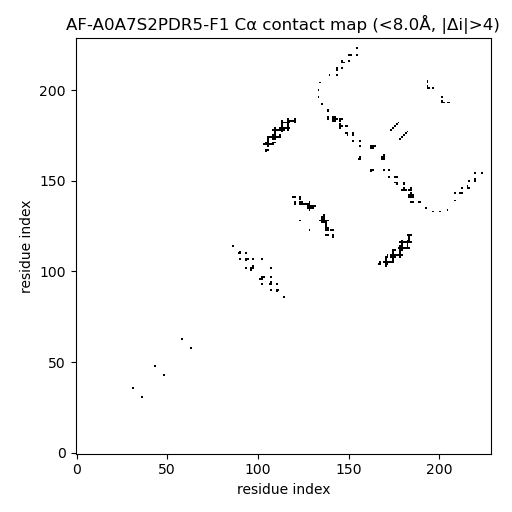O O . GLY A 1 179 ? 4.165 2.089 -2.524 1.00 96.12 179 GLY A O 1
ATOM 1349 N N . PHE A 1 180 ? 3.853 1.484 -4.671 1.00 97.44 180 PHE A N 1
ATOM 1350 C CA . PHE A 1 180 ? 2.413 1.240 -4.527 1.00 97.44 180 PHE A CA 1
ATOM 1351 C C . PHE A 1 180 ? 2.111 0.150 -3.492 1.00 97.44 180 PHE A C 1
ATOM 1353 O O . PHE A 1 180 ? 1.432 0.418 -2.501 1.00 97.44 180 PHE A O 1
ATOM 1360 N N . CYS A 1 181 ? 2.626 -1.068 -3.693 1.00 97.19 181 CYS A N 1
ATOM 1361 C CA . CYS A 1 181 ? 2.337 -2.206 -2.816 1.00 97.19 181 CYS A CA 1
ATOM 1362 C C . CYS A 1 181 ? 2.934 -1.999 -1.418 1.00 97.19 181 CYS A C 1
ATOM 1364 O O . CYS A 1 181 ? 2.295 -2.334 -0.418 1.00 97.19 181 CYS A O 1
ATOM 1366 N N . GLY A 1 182 ? 4.116 -1.382 -1.333 1.00 95.88 182 GLY A N 1
ATOM 1367 C CA . GLY A 1 182 ? 4.738 -0.998 -0.065 1.00 95.88 182 GLY A CA 1
ATOM 1368 C C . GLY A 1 182 ? 3.893 -0.016 0.756 1.00 95.88 182 GLY A C 1
ATOM 1369 O O . GLY A 1 182 ? 3.752 -0.193 1.961 1.00 95.88 182 GLY A O 1
ATOM 1370 N N . ALA A 1 183 ? 3.279 0.987 0.120 1.00 96.62 183 ALA A N 1
ATOM 1371 C CA . ALA A 1 183 ? 2.434 1.967 0.809 1.00 96.62 183 ALA A CA 1
ATOM 1372 C C . ALA A 1 183 ? 0.987 1.489 1.056 1.00 96.62 183 ALA A C 1
ATOM 1374 O O . ALA A 1 183 ? 0.332 1.950 2.005 1.00 96.62 183 ALA A O 1
ATOM 1375 N N . LEU A 1 184 ? 0.485 0.591 0.198 1.00 97.50 184 LEU A N 1
ATOM 1376 C CA . LEU A 1 184 ? -0.835 -0.036 0.308 1.00 97.50 184 LEU A CA 1
ATOM 1377 C C . LEU A 1 184 ? -0.873 -1.110 1.399 1.00 97.50 184 LEU A C 1
ATOM 1379 O O . LEU A 1 184 ? -1.888 -1.236 2.075 1.00 97.50 184 LEU A O 1
ATOM 1383 N N . SER A 1 185 ? 0.205 -1.870 1.589 1.00 96.69 185 SER A N 1
ATOM 1384 C CA . SER A 1 185 ? 0.312 -2.839 2.683 1.00 96.69 185 SER A CA 1
ATOM 1385 C C . SER A 1 185 ? 0.742 -2.176 3.996 1.00 96.69 185 SER A C 1
ATOM 1387 O O . SER A 1 185 ? 1.288 -1.073 4.029 1.00 96.69 185 SER A O 1
ATOM 1389 N N . THR A 1 186 ? 0.454 -2.818 5.126 1.00 96.69 186 THR A N 1
ATOM 1390 C CA . THR A 1 186 ? 0.867 -2.338 6.445 1.00 96.69 186 THR A CA 1
ATOM 1391 C C . THR A 1 186 ? 0.977 -3.469 7.463 1.00 96.69 186 THR A C 1
ATOM 1393 O O . THR A 1 186 ? 0.054 -4.265 7.646 1.00 96.69 186 THR A O 1
ATOM 1396 N N . MET A 1 187 ? 2.108 -3.496 8.173 1.00 94.56 187 MET A N 1
ATOM 1397 C CA . MET A 1 187 ? 2.309 -4.337 9.358 1.00 94.56 187 MET A CA 1
ATOM 1398 C C . MET A 1 187 ? 1.996 -3.579 10.652 1.00 94.56 187 MET A C 1
ATOM 1400 O O . MET A 1 187 ? 1.444 -4.155 11.580 1.00 94.56 187 MET A O 1
ATOM 1404 N N . SER A 1 188 ? 2.281 -2.275 10.719 1.00 93.44 188 SER A N 1
ATOM 1405 C CA . SER A 1 188 ? 2.079 -1.481 11.938 1.00 93.44 188 SER A CA 1
ATOM 1406 C C . SER A 1 188 ? 0.605 -1.363 12.326 1.00 93.44 188 SER A C 1
ATOM 1408 O O . SER A 1 188 ? 0.250 -1.629 13.472 1.00 93.44 188 SER A O 1
ATOM 1410 N N . THR A 1 189 ? -0.274 -1.033 11.372 1.00 93.44 189 THR A N 1
ATOM 1411 C CA . THR A 1 189 ? -1.722 -0.987 11.628 1.00 93.44 189 THR A CA 1
ATOM 1412 C C . THR A 1 189 ? -2.272 -2.380 11.922 1.00 93.44 189 THR A C 1
ATOM 1414 O O . THR A 1 189 ? -3.122 -2.524 12.791 1.00 93.44 189 THR A O 1
ATOM 1417 N N . PHE A 1 190 ? -1.767 -3.409 11.240 1.00 93.62 190 PHE A N 1
ATOM 1418 C CA . PHE A 1 190 ? -2.180 -4.793 11.466 1.00 93.62 190 PHE A CA 1
ATOM 1419 C C . PHE A 1 190 ? -1.857 -5.265 12.893 1.00 93.62 190 PHE A C 1
ATOM 1421 O O . PHE A 1 190 ? -2.731 -5.789 13.578 1.00 93.62 190 PHE A O 1
ATOM 1428 N N . VAL A 1 191 ? -0.642 -5.005 13.382 1.00 94.31 191 VAL A N 1
ATOM 1429 C CA . VAL A 1 191 ? -0.238 -5.340 14.758 1.00 94.31 191 VAL A CA 1
ATOM 1430 C C . VAL A 1 191 ? -1.029 -4.532 15.787 1.00 94.31 191 VAL A C 1
ATOM 1432 O O . VAL A 1 191 ? -1.478 -5.096 16.781 1.00 94.31 191 VAL A O 1
ATOM 1435 N N . ALA A 1 192 ? -1.256 -3.236 15.550 1.00 93.56 192 ALA A N 1
ATOM 1436 C CA . ALA A 1 192 ? -2.085 -2.418 16.437 1.00 93.56 192 ALA A CA 1
ATOM 1437 C C . ALA A 1 192 ? -3.512 -2.983 16.560 1.00 93.56 192 ALA A C 1
ATOM 1439 O O . ALA A 1 192 ? -4.020 -3.152 17.663 1.00 93.56 192 ALA A O 1
ATOM 1440 N N . GLN A 1 193 ? -4.117 -3.378 15.438 1.00 92.19 193 GLN A N 1
ATOM 1441 C CA . GLN A 1 193 ? -5.443 -3.995 15.418 1.00 92.19 193 GLN A CA 1
ATOM 1442 C C . GLN A 1 193 ? -5.497 -5.334 16.154 1.00 92.19 193 GLN A C 1
ATOM 1444 O O . GLN A 1 193 ? -6.507 -5.631 16.782 1.00 92.19 193 GLN A O 1
ATOM 1449 N N . LEU A 1 194 ? -4.435 -6.140 16.085 1.00 92.50 194 LEU A N 1
ATOM 1450 C CA . LEU A 1 194 ? -4.352 -7.392 16.837 1.00 92.50 194 LEU A CA 1
ATOM 1451 C C . LEU A 1 194 ? -4.302 -7.154 18.348 1.00 92.50 194 LEU A C 1
ATOM 1453 O O . LEU A 1 194 ? -4.893 -7.928 19.093 1.00 92.50 194 LEU A O 1
ATOM 1457 N N . HIS A 1 195 ? -3.637 -6.087 18.797 1.00 91.75 195 HIS A N 1
ATOM 1458 C CA . HIS A 1 195 ? -3.603 -5.716 20.214 1.00 91.75 195 HIS A CA 1
ATOM 1459 C C . HIS A 1 195 ? -4.924 -5.126 20.723 1.00 91.75 195 HIS A C 1
ATOM 1461 O O . HIS A 1 195 ? -5.241 -5.290 21.897 1.00 91.75 195 HIS A O 1
ATOM 1467 N N . GLU A 1 196 ? -5.690 -4.450 19.865 1.00 90.25 196 GLU A N 1
ATOM 1468 C CA . GLU A 1 196 ? -7.014 -3.905 20.206 1.00 90.25 196 GLU A CA 1
ATOM 1469 C C . GLU A 1 196 ? -8.120 -4.971 20.259 1.00 90.25 196 GLU A C 1
ATOM 1471 O O . GLU A 1 196 ? -9.198 -4.714 20.790 1.00 90.25 196 GLU A O 1
ATOM 1476 N N . MET A 1 197 ? -7.888 -6.140 19.663 1.00 89.25 197 MET A N 1
ATOM 1477 C CA . MET A 1 197 ? -8.898 -7.178 19.480 1.00 89.25 197 MET A CA 1
ATOM 1478 C C . MET A 1 197 ? -8.907 -8.180 20.639 1.00 89.25 197 MET A C 1
ATOM 1480 O O . MET A 1 197 ? -7.882 -8.452 21.266 1.00 89.25 197 MET A O 1
ATOM 1484 N N . ASP A 1 198 ? -10.068 -8.785 20.900 1.00 90.12 198 ASP A N 1
ATOM 1485 C CA . ASP A 1 198 ? -10.192 -9.823 21.921 1.00 90.12 198 ASP A CA 1
ATOM 1486 C C . ASP A 1 198 ? -9.279 -11.019 21.635 1.00 90.12 198 ASP A C 1
ATOM 1488 O O . ASP A 1 198 ? -9.093 -11.435 20.486 1.00 90.12 198 ASP A O 1
ATOM 1492 N N . ARG A 1 199 ? -8.795 -11.661 22.704 1.00 87.56 199 ARG A N 1
ATOM 1493 C CA . ARG A 1 199 ? -7.869 -12.806 22.632 1.00 87.56 199 ARG A CA 1
ATOM 1494 C C . ARG A 1 199 ? -8.404 -14.008 21.850 1.00 87.56 199 ARG A C 1
ATOM 1496 O O . ARG A 1 199 ? -7.618 -14.855 21.441 1.00 87.56 199 ARG A O 1
ATOM 1503 N N . VAL A 1 200 ? -9.718 -14.086 21.656 1.00 87.81 200 VAL A N 1
ATOM 1504 C CA . VAL A 1 200 ? -10.373 -15.144 20.875 1.00 87.81 200 VAL A CA 1
ATOM 1505 C C . VAL A 1 200 ? -10.297 -14.852 19.373 1.00 87.81 200 VAL A C 1
ATOM 1507 O O . VAL A 1 200 ? -10.000 -15.746 18.585 1.00 87.81 200 VAL A O 1
ATOM 1510 N N . HIS A 1 201 ? -10.516 -13.598 18.966 1.00 88.31 201 HIS A N 1
ATOM 1511 C CA . HIS A 1 201 ? -10.608 -13.209 17.555 1.00 88.31 201 HIS A CA 1
ATOM 1512 C C . HIS A 1 201 ? -9.249 -12.838 16.948 1.00 88.31 201 HIS A C 1
ATOM 1514 O O . HIS A 1 201 ? -9.001 -13.134 15.778 1.00 88.31 201 HIS A O 1
ATOM 1520 N N . ALA A 1 202 ? -8.341 -12.264 17.744 1.00 90.06 202 ALA A N 1
ATOM 1521 C CA . ALA A 1 202 ? -7.002 -11.875 17.308 1.00 90.06 202 ALA A CA 1
ATOM 1522 C C . ALA A 1 202 ? -6.202 -13.013 16.630 1.00 90.06 202 ALA A C 1
ATOM 1524 O O . ALA A 1 202 ? -5.717 -12.798 15.515 1.00 90.06 202 ALA A O 1
ATOM 1525 N N . PRO A 1 203 ? -6.074 -14.230 17.207 1.00 91.75 203 PRO A N 1
ATOM 1526 C CA . PRO A 1 203 ? -5.317 -15.302 16.559 1.00 91.75 203 PRO A CA 1
ATOM 1527 C C . PRO A 1 203 ? -5.974 -15.766 15.256 1.00 91.75 203 PRO A C 1
ATOM 1529 O O . PRO A 1 203 ? -5.272 -16.016 14.279 1.00 91.75 203 PRO A O 1
ATOM 1532 N N . MET A 1 204 ? -7.309 -15.825 15.201 1.00 92.12 204 MET A N 1
ATOM 1533 C CA . MET A 1 204 ? -8.028 -16.204 13.982 1.00 92.12 204 MET A CA 1
ATOM 1534 C C . MET A 1 204 ? -7.808 -15.179 12.865 1.00 92.12 204 MET A C 1
ATOM 1536 O O . MET A 1 204 ? -7.509 -15.561 11.735 1.00 92.12 204 MET A O 1
ATOM 1540 N N . TYR A 1 205 ? -7.885 -13.882 13.181 1.00 92.25 205 TYR A N 1
ATOM 1541 C CA . TYR A 1 205 ? -7.588 -12.809 12.232 1.00 92.25 205 TYR A CA 1
ATOM 1542 C C . TYR A 1 205 ? -6.147 -12.889 11.717 1.00 92.25 205 TYR A C 1
ATOM 1544 O O . TYR A 1 205 ? -5.918 -12.802 10.508 1.00 92.25 205 TYR A O 1
ATOM 1552 N N . ALA A 1 206 ? -5.181 -13.112 12.612 1.00 93.19 206 ALA A N 1
ATOM 1553 C CA . ALA A 1 206 ? -3.776 -13.225 12.242 1.00 93.19 206 ALA A CA 1
ATOM 1554 C C . ALA A 1 206 ? -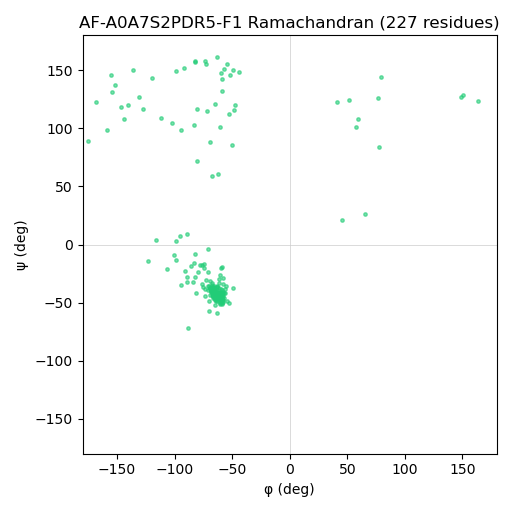3.513 -14.419 11.317 1.00 93.19 206 ALA A C 1
ATOM 1556 O O . ALA A 1 206 ? -2.896 -14.257 10.264 1.00 93.19 206 ALA A O 1
ATOM 1557 N N . ILE A 1 207 ? -4.018 -15.602 11.680 1.00 94.62 207 ILE A N 1
ATOM 1558 C CA . ILE A 1 207 ? -3.856 -16.829 10.892 1.00 94.62 207 ILE A CA 1
ATOM 1559 C C . ILE A 1 207 ? -4.519 -16.678 9.525 1.00 94.62 207 ILE A C 1
ATOM 1561 O O . ILE A 1 207 ? -3.913 -17.042 8.524 1.00 94.62 207 ILE A O 1
ATOM 1565 N N . LEU A 1 208 ? -5.727 -16.115 9.458 1.00 93.31 208 LEU A N 1
ATOM 1566 C CA . LEU A 1 208 ? -6.435 -15.944 8.193 1.00 93.31 208 LEU A CA 1
ATOM 1567 C C . LEU A 1 208 ? -5.715 -14.949 7.272 1.00 93.31 208 LEU A C 1
ATOM 1569 O O . LEU A 1 208 ? -5.536 -15.228 6.090 1.00 93.31 208 LEU A O 1
ATOM 1573 N N . SER A 1 209 ? -5.256 -13.819 7.813 1.00 93.00 209 SER A N 1
ATOM 1574 C CA . SER A 1 209 ? -4.537 -12.794 7.050 1.00 93.00 209 SER A CA 1
ATOM 1575 C C . SER A 1 209 ? -3.196 -13.309 6.518 1.00 93.00 209 SER A C 1
ATOM 1577 O O . SER A 1 209 ? -2.936 -13.263 5.314 1.00 93.00 209 SER A O 1
ATOM 1579 N N . CYS A 1 210 ? -2.367 -13.882 7.397 1.00 93.31 210 CYS A N 1
ATOM 1580 C CA . CYS A 1 210 ? -1.072 -14.441 7.016 1.00 93.31 210 CYS A CA 1
ATOM 1581 C C . CYS A 1 210 ? -1.226 -15.675 6.122 1.00 93.31 210 CYS A C 1
ATOM 1583 O O . CYS A 1 210 ? -0.530 -15.798 5.120 1.00 93.31 210 CYS A O 1
ATOM 1585 N N . GLY A 1 211 ? -2.153 -16.574 6.455 1.00 95.00 211 GLY A N 1
ATOM 1586 C CA . GLY A 1 211 ? -2.425 -17.790 5.696 1.00 95.00 211 GLY A CA 1
ATOM 1587 C C . GLY A 1 211 ? -2.896 -17.492 4.276 1.00 95.00 211 GLY A C 1
ATOM 1588 O O . GLY A 1 211 ? -2.401 -18.109 3.340 1.00 95.00 211 GLY A O 1
ATOM 1589 N N . ALA A 1 212 ? -3.776 -16.503 4.090 1.00 93.44 212 ALA A N 1
ATOM 1590 C CA . ALA A 1 212 ? -4.224 -16.083 2.764 1.00 93.44 212 ALA A CA 1
ATOM 1591 C C . ALA A 1 212 ? -3.074 -15.508 1.916 1.00 93.44 212 ALA A C 1
ATOM 1593 O O . ALA A 1 212 ? -2.945 -15.856 0.741 1.00 93.44 212 ALA A O 1
ATOM 1594 N N . ALA A 1 213 ? -2.213 -14.672 2.505 1.00 91.38 213 ALA A N 1
ATOM 1595 C CA . ALA A 1 213 ? -1.047 -14.116 1.815 1.00 91.38 213 ALA A CA 1
ATOM 1596 C C . ALA A 1 213 ? -0.006 -15.196 1.462 1.00 91.38 213 ALA A C 1
ATOM 1598 O O . ALA A 1 213 ? 0.498 -15.233 0.341 1.00 91.38 213 ALA A O 1
ATOM 1599 N N . LEU A 1 214 ? 0.283 -16.111 2.392 1.00 93.56 214 LEU A N 1
ATOM 1600 C CA . LEU A 1 214 ? 1.199 -17.231 2.163 1.00 93.56 214 LEU A CA 1
ATOM 1601 C C . LEU A 1 214 ? 0.667 -18.183 1.095 1.00 93.56 214 LEU A C 1
ATOM 1603 O O . LEU A 1 214 ? 1.411 -18.555 0.195 1.00 93.56 214 LEU A O 1
ATOM 1607 N N . LEU A 1 215 ? -0.618 -18.534 1.152 1.00 94.81 215 LEU A N 1
ATOM 1608 C CA . LEU A 1 215 ? -1.248 -19.383 0.146 1.00 94.81 215 LEU A CA 1
ATOM 1609 C C . LEU A 1 215 ? -1.130 -18.755 -1.243 1.00 94.81 215 LEU A C 1
ATOM 1611 O O . LEU A 1 215 ? -0.758 -19.440 -2.189 1.00 94.81 215 LEU A O 1
ATOM 1615 N N . MET A 1 216 ? -1.388 -17.452 -1.364 1.00 92.50 216 MET A N 1
ATOM 1616 C CA . MET A 1 216 ? -1.230 -16.733 -2.627 1.00 92.50 216 MET A CA 1
ATOM 1617 C C . MET A 1 216 ? 0.208 -16.809 -3.156 1.00 92.50 216 MET A C 1
ATOM 1619 O O . MET A 1 216 ? 0.411 -17.118 -4.329 1.00 92.50 216 MET A O 1
ATOM 1623 N N . MET A 1 217 ? 1.201 -16.576 -2.295 1.00 90.25 217 MET A N 1
ATOM 1624 C CA . MET A 1 217 ? 2.619 -16.686 -2.652 1.00 90.25 217 MET A CA 1
ATOM 1625 C C . MET A 1 217 ? 2.989 -18.106 -3.090 1.00 90.25 217 MET A C 1
ATOM 1627 O O . MET A 1 217 ? 3.641 -18.284 -4.116 1.00 90.25 217 MET A O 1
ATOM 1631 N N . CYS A 1 218 ? 2.540 -19.125 -2.353 1.00 93.25 218 CYS A N 1
ATOM 1632 C CA . CYS A 1 218 ? 2.774 -20.526 -2.690 1.00 93.25 218 CYS A CA 1
ATOM 1633 C C . CYS A 1 218 ? 2.134 -20.909 -4.025 1.00 93.25 218 CYS A C 1
ATOM 1635 O O . CYS A 1 218 ? 2.784 -21.562 -4.836 1.00 93.25 218 CYS A O 1
ATOM 1637 N N . LEU A 1 219 ? 0.889 -20.491 -4.275 1.00 92.00 219 LEU A N 1
ATOM 1638 C CA . LEU A 1 219 ? 0.191 -20.762 -5.532 1.00 92.00 219 LEU A CA 1
ATOM 1639 C C . LEU A 1 219 ? 0.894 -20.100 -6.714 1.00 92.00 219 LEU A C 1
ATOM 1641 O O . LEU A 1 219 ? 1.047 -20.728 -7.754 1.00 92.00 219 LEU A O 1
ATOM 1645 N N . ALA A 1 220 ? 1.356 -18.863 -6.554 1.00 89.12 220 ALA A N 1
ATOM 1646 C CA . ALA A 1 220 ? 2.065 -18.170 -7.617 1.00 89.12 220 ALA A CA 1
ATOM 1647 C C . ALA A 1 220 ? 3.465 -18.728 -7.879 1.00 89.12 220 ALA A C 1
ATOM 1649 O O . ALA A 1 220 ? 3.900 -18.793 -9.025 1.00 89.12 220 ALA A O 1
ATOM 1650 N N . LEU A 1 221 ? 4.174 -19.160 -6.834 1.00 89.25 221 LEU A N 1
ATOM 1651 C CA . LEU A 1 221 ? 5.438 -19.868 -7.002 1.00 89.25 221 LEU A CA 1
ATOM 1652 C C . LEU A 1 221 ? 5.215 -21.216 -7.693 1.00 89.25 221 LEU A C 1
ATOM 1654 O O . LEU A 1 221 ? 5.961 -21.570 -8.599 1.00 89.25 221 LEU A O 1
ATOM 1658 N N . TRP A 1 222 ? 4.179 -21.952 -7.287 1.00 90.69 222 TRP A N 1
ATOM 1659 C CA . TRP A 1 222 ? 3.805 -23.215 -7.912 1.00 90.69 222 TRP A CA 1
ATOM 1660 C C . TRP A 1 222 ? 3.509 -23.033 -9.400 1.00 90.69 222 TRP A C 1
ATOM 1662 O O . TRP A 1 222 ? 4.062 -23.763 -10.219 1.00 90.69 222 TRP A O 1
ATOM 1672 N N . THR A 1 223 ? 2.677 -22.052 -9.765 1.00 87.12 223 THR A N 1
ATOM 1673 C CA . THR A 1 223 ? 2.386 -21.773 -11.175 1.00 87.12 223 THR A CA 1
ATOM 1674 C C . THR A 1 223 ? 3.651 -21.366 -11.918 1.00 87.12 223 THR A C 1
ATOM 1676 O O . THR A 1 223 ? 3.929 -21.934 -12.968 1.00 87.12 223 THR A O 1
ATOM 1679 N N . TYR A 1 224 ? 4.462 -20.467 -11.359 1.00 86.50 224 TYR A N 1
ATOM 1680 C CA . TYR A 1 224 ? 5.728 -20.058 -11.964 1.00 86.50 224 TYR A CA 1
ATOM 1681 C C . TYR A 1 224 ? 6.649 -21.250 -12.264 1.00 86.50 224 TYR A C 1
ATOM 1683 O O . TYR A 1 224 ? 7.141 -21.380 -13.383 1.00 86.50 224 TYR A O 1
ATOM 1691 N N . LEU A 1 225 ? 6.852 -22.148 -11.295 1.00 88.38 225 LEU A N 1
ATOM 1692 C CA . LEU A 1 225 ? 7.685 -23.339 -11.472 1.00 88.38 225 LEU A CA 1
ATOM 1693 C C . LEU A 1 225 ? 7.092 -24.307 -12.499 1.00 88.38 225 LEU A C 1
ATOM 1695 O O . LEU A 1 225 ? 7.828 -24.813 -13.337 1.00 88.38 225 LEU A O 1
ATOM 1699 N N . PHE A 1 226 ? 5.777 -24.532 -12.465 1.00 87.62 226 PHE A N 1
ATOM 1700 C CA . PHE A 1 226 ? 5.098 -25.433 -13.396 1.00 87.62 226 PHE A CA 1
ATOM 1701 C C . PHE A 1 226 ? 5.190 -24.963 -14.854 1.00 87.62 226 PHE A C 1
ATOM 1703 O O . PHE A 1 226 ? 5.311 -25.788 -15.747 1.00 87.62 226 PHE A O 1
ATOM 1710 N N . PHE A 1 227 ? 5.136 -23.652 -15.104 1.00 82.88 227 PHE A N 1
ATOM 1711 C CA . PHE A 1 227 ? 5.277 -23.095 -16.455 1.00 82.88 227 PHE A CA 1
ATOM 1712 C C . PHE A 1 227 ? 6.737 -22.923 -16.9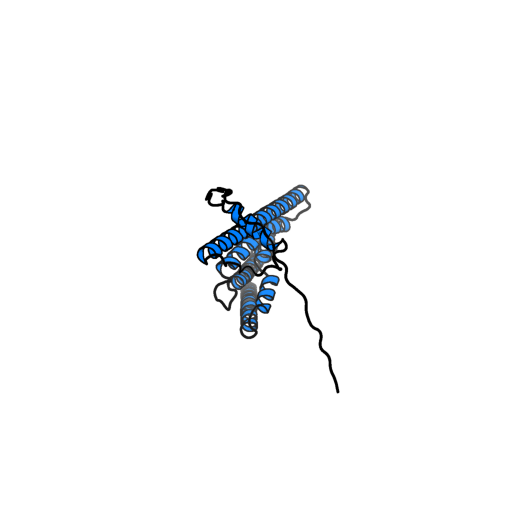03 1.00 82.88 227 PHE A C 1
ATOM 1714 O O . PHE A 1 227 ? 6.972 -22.700 -18.089 1.00 82.88 227 PHE A O 1
ATOM 1721 N N . SER A 1 228 ? 7.701 -22.975 -15.979 1.00 78.56 228 SER A N 1
ATOM 1722 C CA . SER A 1 228 ? 9.128 -22.773 -16.278 1.00 78.56 228 SER A CA 1
ATOM 1723 C C . SER A 1 228 ? 9.926 -24.074 -16.426 1.00 78.56 228 SER A C 1
ATOM 1725 O O . SER A 1 228 ? 11.073 -24.013 -16.869 1.00 78.56 228 SER A O 1
ATOM 1727 N N . GLY A 1 229 ? 9.366 -25.215 -16.010 1.00 68.06 229 GLY A N 1
ATOM 1728 C CA . GLY A 1 229 ? 9.959 -26.551 -16.160 1.00 68.06 229 GLY A CA 1
ATOM 1729 C C . GLY A 1 229 ? 9.442 -27.269 -17.394 1.00 68.06 229 GLY A C 1
ATOM 1730 O O . GLY A 1 229 ? 10.267 -27.947 -18.044 1.00 68.06 229 GLY A O 1
#

Solvent-accessible surface area (backbone atoms only — not comparable to full-atom values): 13127 Å² total; per-residue (Å²): 142,78,90,82,94,88,81,92,87,78,88,80,89,81,89,84,79,88,82,81,84,89,78,82,80,87,70,72,91,65,79,68,52,71,67,57,54,53,53,56,56,59,51,57,76,73,53,89,62,90,81,59,96,67,78,78,76,75,64,58,72,70,56,47,50,51,52,51,51,52,51,52,52,52,52,52,52,52,52,54,51,51,49,51,53,51,53,50,53,53,44,51,52,45,52,52,32,40,78,70,72,72,49,53,54,32,55,48,31,17,59,65,29,24,59,57,16,36,51,51,32,50,51,31,38,73,73,23,36,74,48,49,88,88,38,54,42,15,57,48,50,26,35,47,51,21,50,51,52,37,50,53,49,51,53,46,54,72,73,32,66,77,40,69,72,37,69,62,53,39,11,42,55,46,2,44,38,65,7,19,25,50,40,20,27,64,64,67,65,51,54,51,50,43,71,75,38,56,87,7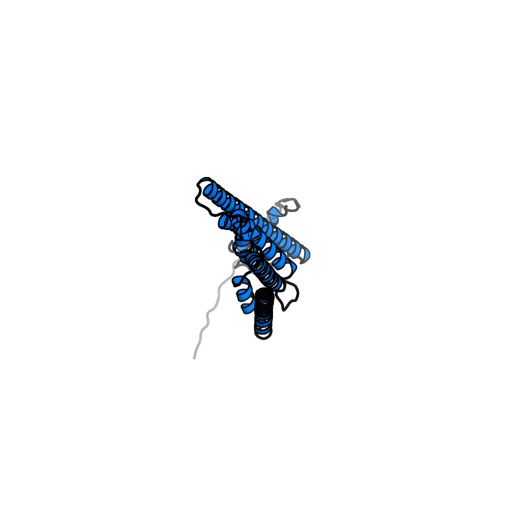8,49,27,60,56,52,50,50,52,51,52,47,53,48,50,49,51,51,52,52,53,51,50,50,53,51,66,77,72,110

Sequence (229 aa):
MGYEMGRVCGQPYANQKEQDAEAAPLVGKARPNLRTQQTVLVRTMTDCNYMHGNQELDPPPSVRRRLLAGVVENIVVMQLAAFALCSTAVTLGAAGGAAFGRTSEAMLFTVLFAPLGSLLRYWLGIRLNAWPEHFRLGTFIANFVACGIAVATVVAQAHGDCFKAHPWTEGALKGVISGFCGALSTMSTFVAQLHEMDRVHAPMYAILSCGAALLMMCLALWTYLFFSG

Nearest PDB structures (foldseek):
  6b24-assembly1_A  TM=7.779E-01  e=8.152E-05  Escherichia coli
  7kk9-assembly1_A  TM=7.841E-01  e=1.281E-04  Escherichia coli
  6bx5-assembly1_A  TM=7.902E-01  e=1.417E-04  Escherichia coli
  6x58-assembly1_F  TM=8.412E-01  e=4.068E-04  Human immunodeficiency virus

InterPro domains:
  IPR003691 Fluoride-specific ion channel FluC [PF02537] (109-219)
  IPR003691 Fluoride-specific ion channel FluC [PTHR28259] (74-220)

pLDDT: mean 77.01, std 22.82, range [26.39, 97.5]

Organism: NCBI:txid1333877

Foldseek 3Di:
DDDDDDDDDDDDDDDDDDDDDDDDPPPDPPVPPPVVVVVVVVVVVPDDPPPDPDPPPPPPPVVVVVNVVVVVVVVVVVVVVVLVVVLVVVLVVQVVCVVVVNDFLLRNLQSVQQSVLQVQLVVLQVPQCPPPVQARVSQLCLLLVLLLLLLVLVLCVVPDPVQVPDRNSVSNSSSSNNRNSVNSHDDVVLVVSLVVHDPVSSVVNVCVSVVSSVVSNVVSVVVSVVVVD

Radius of gyration: 32.39 Å; Cα contacts (8 Å, |Δi|>4): 174; chains: 1; bounding box: 55×77×109 Å

Secondary structure (DSSP, 8-state):
---------------------------------HHHHHHHHHHHTTSS-TTS-----PPPHHHHHHHHHHHHHHHHHHHHHHHHHHHHHHHHHHHHHHHTT-S-HHHHHHHHHHHHHHHHHHHHHHHHTTSSTT--HHHHHHHHHHHHHHHHHHHHHHH-HHHHS-HHHHHHHHHIIIIIIHHH--SHHHHHHHHHS-TTHHHHHHHHHHHHHHHHHHHHHHHHHHHH-

Mean predicted aligned error: 14.42 Å